Protein AF-A0A132A351-F1 (afdb_monomer)

Solvent-accessible surface area (backbone atoms only — not comparable to full-atom values): 16556 Å² total; per-residue (Å²): 139,76,87,81,73,87,79,85,82,84,48,72,42,47,34,30,79,41,62,58,61,90,80,87,79,79,82,89,87,77,96,71,83,91,83,80,74,90,77,88,78,84,75,92,71,92,76,81,69,79,53,69,70,55,56,50,50,52,52,51,51,52,50,52,50,44,40,52,53,45,51,58,59,42,60,57,50,36,73,80,38,73,85,68,42,72,48,76,82,66,89,72,89,64,84,78,68,68,54,48,52,36,64,86,66,27,24,49,59,78,88,73,81,72,66,64,95,32,95,26,41,40,38,29,35,48,21,56,47,52,24,50,47,4,45,51,23,56,74,64,80,39,73,50,39,82,90,68,42,66,16,41,38,48,42,29,27,58,49,54,87,43,28,27,85,24,62,76,72,40,62,54,45,50,51,33,28,41,79,67,28,35,39,41,23,93,82,35,63,75,73,49,59,62,54,85,56,78,80,91,57,96,62,73,62,53,62,43,84,44,58,21,28,42,70,52,56,43,74,66,53,47,52,43,48,36,68,74,66,51,31,35,31,30,31,39,43,59,39,26,34,64,70,63,65,70,69,62,84,87,70,82,82,84,72,72,81,42,99,50,78,73,43,74,45,35,39,62,53,50,60,54,72,67,133

pLDDT: mean 72.53, std 21.23, range [22.64, 93.5]

Organism: Sarcoptes scabiei (NCBI:txid52283)

Mean predicted aligned error: 12.64 Å

Structure (mmCIF, N/CA/C/O backbone):
data_AF-A0A132A351-F1
#
_entry.id   AF-A0A132A351-F1
#
loop_
_atom_site.group_PDB
_atom_site.id
_atom_site.type_symbol
_atom_site.label_atom_id
_atom_site.label_alt_id
_atom_site.label_comp_id
_atom_site.label_asym_id
_atom_site.label_entity_id
_atom_site.label_seq_id
_atom_site.pdbx_PDB_ins_code
_atom_site.Cartn_x
_atom_site.Cartn_y
_atom_site.Cartn_z
_atom_site.occupancy
_atom_site.B_iso_or_equiv
_atom_site.auth_seq_id
_atom_site.auth_comp_id
_atom_site.auth_asym_id
_atom_site.auth_atom_id
_atom_site.pdbx_PDB_model_num
ATOM 1 N N . MET A 1 1 ? -29.305 -27.961 1.814 1.00 27.77 1 MET A N 1
ATOM 2 C CA . MET A 1 1 ? -28.255 -28.299 0.829 1.00 27.77 1 MET A CA 1
ATOM 3 C C . MET A 1 1 ? -27.972 -27.017 0.061 1.00 27.77 1 MET A C 1
ATOM 5 O O . MET A 1 1 ? -28.910 -26.497 -0.509 1.00 27.77 1 MET A O 1
ATOM 9 N N . GLU A 1 2 ? -26.830 -26.343 0.119 1.00 25.98 2 GLU A N 1
ATOM 10 C CA . GLU A 1 2 ? -25.495 -26.677 0.611 1.00 25.98 2 GLU A CA 1
ATOM 11 C C . GLU A 1 2 ? -24.858 -25.441 1.267 1.00 25.98 2 GLU A C 1
ATOM 13 O O . GLU A 1 2 ? -25.000 -24.310 0.801 1.00 25.98 2 GLU A O 1
ATOM 18 N N . ARG A 1 3 ? -24.125 -25.681 2.359 1.00 26.11 3 ARG A N 1
ATOM 19 C CA . ARG A 1 3 ? -23.172 -24.738 2.949 1.00 26.11 3 ARG A CA 1
ATOM 20 C C . ARG A 1 3 ? -22.109 -24.412 1.897 1.00 26.11 3 ARG A C 1
ATOM 22 O O . ARG A 1 3 ? -21.223 -25.231 1.672 1.00 26.11 3 ARG A O 1
ATOM 29 N N . LYS A 1 4 ? -22.134 -23.215 1.305 1.00 25.62 4 LYS A N 1
ATOM 30 C CA . LYS A 1 4 ? -20.957 -22.692 0.596 1.00 25.62 4 LYS A CA 1
ATOM 31 C C . LYS A 1 4 ? -19.885 -22.365 1.634 1.00 25.62 4 LYS A C 1
ATOM 33 O O . LYS A 1 4 ? -19.916 -21.330 2.294 1.00 25.62 4 LYS A O 1
ATOM 38 N N . GLN A 1 5 ? -18.992 -23.332 1.828 1.00 24.72 5 GLN A N 1
ATOM 39 C CA . GLN A 1 5 ? -17.766 -23.202 2.599 1.00 24.72 5 GLN A CA 1
ATOM 40 C C . GLN A 1 5 ? -16.959 -21.993 2.112 1.00 24.72 5 GLN A C 1
ATOM 42 O O . GLN A 1 5 ? -16.754 -21.780 0.918 1.00 24.72 5 GLN A O 1
ATOM 47 N N . PHE A 1 6 ? -16.506 -21.211 3.088 1.00 32.97 6 PHE A N 1
ATOM 48 C CA . PHE A 1 6 ? -15.569 -20.106 2.965 1.00 32.97 6 PHE A CA 1
ATOM 49 C C . PHE A 1 6 ? -14.239 -20.586 2.360 1.00 32.97 6 PHE A C 1
ATOM 51 O O . PHE A 1 6 ? -13.355 -21.038 3.086 1.00 32.97 6 PHE A O 1
ATOM 58 N N . ASN A 1 7 ? -14.067 -20.440 1.046 1.00 24.91 7 ASN A N 1
ATOM 59 C CA . ASN A 1 7 ? -12.773 -20.628 0.393 1.00 24.91 7 ASN A CA 1
ATOM 60 C C . ASN A 1 7 ? -12.028 -19.294 0.260 1.00 24.91 7 ASN A C 1
ATOM 62 O O . ASN A 1 7 ? -12.208 -18.493 -0.649 1.00 24.91 7 ASN A O 1
ATOM 66 N N . SER A 1 8 ? -11.176 -19.109 1.262 1.00 29.47 8 SER A N 1
ATOM 67 C CA . SER A 1 8 ? -10.122 -18.122 1.471 1.00 29.47 8 SER A CA 1
ATOM 68 C C . SER A 1 8 ? -9.096 -18.047 0.319 1.00 29.47 8 SER A C 1
ATOM 70 O O . SER A 1 8 ? -8.035 -18.671 0.385 1.00 29.47 8 SER A O 1
ATOM 72 N N . LEU A 1 9 ? -9.356 -17.232 -0.707 1.00 26.50 9 LEU A N 1
ATOM 73 C CA . LEU A 1 9 ? -8.379 -16.815 -1.733 1.00 26.50 9 LEU A CA 1
ATOM 74 C C . LEU A 1 9 ? -7.735 -15.478 -1.287 1.00 26.50 9 LEU A C 1
ATOM 76 O O . LEU A 1 9 ? -8.401 -14.458 -1.251 1.00 26.50 9 LEU A O 1
ATOM 80 N N . LEU A 1 10 ? -6.621 -15.494 -0.542 1.00 28.28 10 LEU A N 1
ATOM 81 C CA . LEU A 1 10 ? -5.224 -15.294 -0.994 1.00 28.28 10 LEU A CA 1
ATOM 82 C C . LEU A 1 10 ? -4.854 -13.830 -1.353 1.00 28.28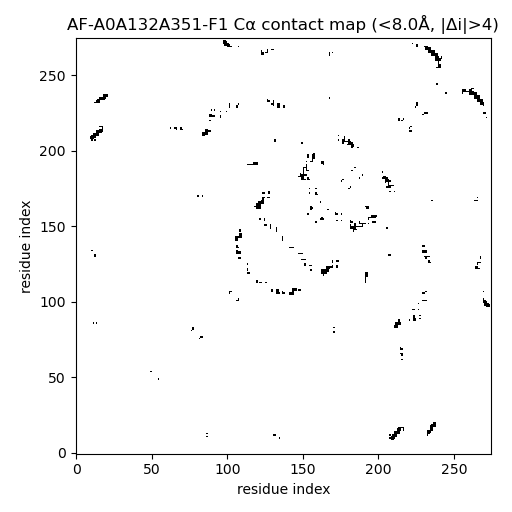 10 LEU A C 1
ATOM 84 O O . LEU A 1 10 ? -4.508 -13.526 -2.485 1.00 28.28 10 LEU A O 1
ATOM 88 N N . TYR A 1 11 ? -4.856 -12.935 -0.356 1.00 33.22 11 TYR A N 1
ATOM 89 C CA . TYR A 1 11 ? -4.343 -11.562 -0.495 1.00 33.22 11 TYR A CA 1
ATOM 9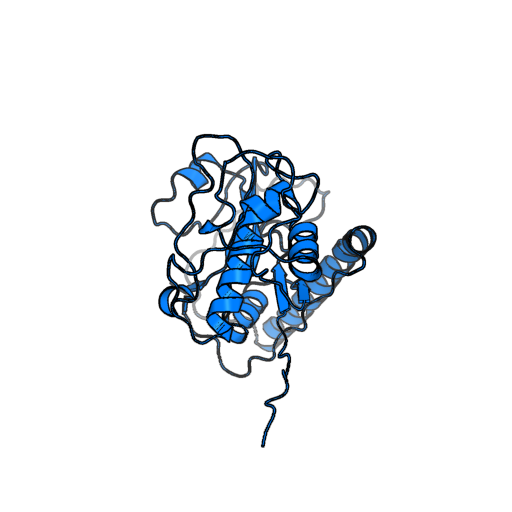0 C C . TYR A 1 11 ? -2.871 -11.501 -0.098 1.00 33.22 11 TYR A C 1
ATOM 92 O O . TYR A 1 11 ? -2.543 -11.743 1.064 1.00 33.22 11 TYR A O 1
ATOM 100 N N . GLN A 1 12 ? -1.995 -11.187 -1.050 1.00 27.53 12 GLN A N 1
ATOM 101 C CA . GLN A 1 12 ? -0.650 -10.687 -0.787 1.00 27.53 12 GLN A CA 1
ATOM 102 C C . GLN A 1 12 ? -0.717 -9.168 -0.910 1.00 27.53 12 GLN A C 1
ATOM 104 O O . GLN A 1 12 ? -0.836 -8.651 -2.013 1.00 27.53 12 GLN A O 1
ATOM 109 N N . LEU A 1 13 ? -0.686 -8.454 0.212 1.00 30.42 13 LEU A N 1
ATOM 110 C CA . LEU A 1 13 ? -0.332 -7.037 0.198 1.00 30.42 13 LEU A CA 1
ATOM 111 C C . LEU A 1 13 ? 1.155 -6.890 -0.050 1.00 30.42 13 LEU A C 1
ATOM 113 O O . LEU A 1 13 ? 1.940 -7.724 0.376 1.00 30.42 13 LEU A O 1
ATOM 117 N N . ILE A 1 14 ? 1.532 -5.851 -0.767 1.00 32.09 14 ILE A N 1
ATOM 118 C CA . ILE A 1 14 ? 2.837 -5.782 -1.390 1.00 32.09 14 ILE A CA 1
ATOM 119 C C . ILE A 1 14 ? 3.530 -4.511 -0.917 1.00 32.09 14 ILE A C 1
ATOM 121 O O . ILE A 1 14 ? 3.151 -3.400 -1.280 1.00 32.09 14 ILE A O 1
ATOM 125 N N . LEU A 1 15 ? 4.545 -4.705 -0.084 1.00 29.75 15 LEU A N 1
ATOM 126 C CA . LEU A 1 15 ? 5.481 -3.690 0.368 1.00 29.75 15 LEU A CA 1
ATOM 127 C C . LEU A 1 15 ? 6.566 -3.509 -0.686 1.00 29.75 15 LEU A C 1
ATOM 129 O O . LEU A 1 15 ? 7.440 -4.366 -0.829 1.00 29.75 15 LEU A O 1
ATOM 133 N N . SER A 1 16 ? 6.601 -2.385 -1.386 1.00 31.47 16 SER A N 1
ATOM 134 C CA . SER A 1 16 ? 7.867 -1.961 -1.977 1.00 31.47 16 SER A CA 1
ATOM 135 C C . SER A 1 16 ? 8.675 -1.262 -0.887 1.00 31.47 16 SER A C 1
ATOM 137 O O . SER A 1 16 ? 8.570 -0.061 -0.669 1.00 31.47 16 SER A O 1
ATOM 139 N N . VAL A 1 17 ? 9.545 -2.026 -0.220 1.00 31.23 17 VAL A N 1
ATOM 140 C CA . VAL A 1 17 ? 10.678 -1.458 0.540 1.00 31.23 17 VAL A CA 1
ATOM 141 C C . VAL A 1 17 ? 11.718 -0.841 -0.420 1.00 31.23 17 VAL A C 1
ATOM 143 O O . VAL A 1 17 ? 12.750 -0.337 0.007 1.00 31.23 17 VAL A O 1
ATOM 146 N N . ALA A 1 18 ? 11.454 -0.802 -1.733 1.00 27.39 18 ALA A N 1
ATOM 147 C CA . ALA A 1 18 ? 12.202 0.055 -2.640 1.00 27.39 18 ALA A CA 1
ATOM 148 C C . ALA A 1 18 ? 11.839 1.514 -2.384 1.00 27.39 18 ALA A C 1
ATOM 150 O O . ALA A 1 18 ? 10.950 2.092 -3.003 1.00 27.39 18 ALA A O 1
ATOM 151 N N . ILE A 1 19 ? 12.605 2.094 -1.471 1.00 26.95 19 ILE A N 1
ATOM 152 C CA . ILE A 1 19 ? 13.385 3.294 -1.735 1.00 26.95 19 ILE A CA 1
ATOM 153 C C . ILE A 1 19 ? 13.486 3.521 -3.259 1.00 26.95 19 ILE A C 1
ATOM 155 O O . ILE A 1 19 ? 14.358 2.965 -3.925 1.00 26.95 19 ILE A O 1
ATOM 159 N N . ILE A 1 20 ? 12.593 4.336 -3.824 1.00 25.75 20 ILE A N 1
ATOM 160 C CA . ILE A 1 20 ? 12.913 5.059 -5.055 1.00 25.75 20 ILE A CA 1
ATOM 161 C C . ILE A 1 20 ? 13.829 6.192 -4.596 1.00 25.75 20 ILE A C 1
ATOM 163 O O . ILE A 1 20 ? 13.404 7.304 -4.313 1.00 25.75 20 ILE A O 1
ATOM 167 N N . THR A 1 21 ? 15.100 5.855 -4.409 1.00 23.47 21 THR A N 1
ATOM 168 C CA . THR A 1 21 ? 16.193 6.799 -4.588 1.00 23.47 21 THR A CA 1
ATOM 169 C C . THR A 1 21 ? 16.893 6.318 -5.833 1.00 23.47 21 THR A C 1
ATOM 171 O O . THR A 1 21 ? 17.524 5.258 -5.836 1.00 23.47 21 THR A O 1
ATOM 174 N N . ARG A 1 22 ? 16.786 7.090 -6.906 1.00 23.78 22 ARG A N 1
ATOM 175 C CA . ARG A 1 22 ? 17.825 7.042 -7.921 1.00 23.78 22 ARG A CA 1
ATOM 176 C C . ARG A 1 22 ? 19.131 7.467 -7.232 1.00 23.78 22 ARG A C 1
ATOM 178 O O . ARG A 1 22 ? 19.129 8.402 -6.431 1.00 23.78 22 ARG A O 1
ATOM 185 N N . GLY A 1 23 ? 20.197 6.708 -7.475 1.00 25.19 23 GLY A N 1
ATOM 186 C CA . GLY A 1 23 ? 21.539 6.963 -6.947 1.00 25.19 23 GLY A CA 1
ATOM 187 C C . GLY A 1 23 ? 22.134 5.785 -6.178 1.00 25.19 23 GLY A C 1
ATOM 188 O O . GLY A 1 23 ? 22.257 5.865 -4.967 1.00 25.19 23 GLY A O 1
ATOM 189 N N . TYR A 1 24 ? 22.487 4.695 -6.871 1.00 23.48 24 TYR A N 1
ATOM 190 C CA . TYR A 1 24 ? 23.519 3.744 -6.415 1.00 23.48 24 TYR A CA 1
ATOM 191 C C . TYR A 1 24 ? 24.208 3.058 -7.618 1.00 23.48 24 TYR A C 1
ATOM 193 O O . TYR A 1 24 ? 24.122 1.844 -7.810 1.00 23.48 24 TYR A O 1
ATOM 201 N N . PHE A 1 25 ? 24.857 3.880 -8.444 1.00 22.70 25 PHE A N 1
ATOM 202 C CA . PHE A 1 25 ? 26.284 3.780 -8.809 1.00 22.70 25 PHE A CA 1
ATOM 203 C C . PHE A 1 25 ? 26.913 5.016 -8.122 1.00 22.70 25 PHE A C 1
ATOM 205 O O . PHE A 1 25 ? 26.232 6.032 -8.062 1.00 22.70 25 PHE A O 1
ATOM 212 N N . SER A 1 26 ? 28.084 5.053 -7.501 1.00 22.64 26 SER A N 1
ATOM 213 C CA . SER A 1 26 ? 29.310 4.262 -7.541 1.00 22.64 26 SER A CA 1
ATOM 214 C C . SER A 1 26 ? 29.975 4.356 -6.153 1.00 22.64 26 SER A C 1
ATOM 216 O O . SER A 1 26 ? 29.554 5.154 -5.321 1.00 22.64 26 SER A O 1
ATOM 218 N N . SER A 1 27 ? 30.960 3.499 -5.912 1.00 24.22 27 SER A N 1
ATOM 219 C CA . SER A 1 27 ? 31.866 3.482 -4.764 1.00 24.22 27 SER A CA 1
ATOM 220 C C . SER A 1 27 ? 32.525 4.832 -4.469 1.00 24.22 27 SER A C 1
ATOM 222 O O . SER A 1 27 ? 32.811 5.590 -5.394 1.00 24.22 27 SER A O 1
ATOM 224 N N . ASP A 1 28 ? 32.810 5.072 -3.190 1.00 26.81 28 ASP A N 1
ATOM 225 C CA . ASP A 1 28 ? 33.798 6.058 -2.754 1.00 26.81 28 ASP A CA 1
ATOM 226 C C . ASP A 1 28 ? 35.205 5.680 -3.268 1.00 26.81 28 ASP A C 1
ATOM 228 O O . ASP A 1 28 ? 35.492 4.498 -3.485 1.00 26.81 28 ASP A O 1
ATOM 232 N N . ASP A 1 29 ? 36.038 6.714 -3.410 1.00 26.95 29 ASP A N 1
ATOM 233 C CA . ASP A 1 29 ? 37.470 6.752 -3.748 1.00 26.95 29 ASP A CA 1
ATOM 234 C C . ASP A 1 29 ? 37.869 6.567 -5.225 1.00 26.95 29 ASP A C 1
ATOM 236 O O . ASP A 1 29 ? 38.257 5.490 -5.663 1.00 26.95 29 ASP A O 1
ATOM 240 N N . GLU A 1 30 ? 37.859 7.674 -5.980 1.00 28.98 30 GLU A N 1
ATOM 241 C CA . GLU A 1 30 ? 39.096 8.272 -6.517 1.00 28.98 30 GLU A CA 1
ATOM 242 C C . GLU A 1 30 ? 38.825 9.698 -7.045 1.00 28.98 30 GLU A C 1
ATOM 244 O O . GLU A 1 30 ? 37.902 9.948 -7.819 1.00 28.98 30 GLU A O 1
ATOM 249 N N . ASN A 1 31 ? 39.633 10.656 -6.588 1.00 35.47 31 ASN A N 1
ATOM 250 C CA . ASN A 1 31 ? 39.661 12.031 -7.081 1.00 35.47 31 ASN A CA 1
ATOM 251 C C . ASN A 1 31 ? 40.032 12.059 -8.571 1.00 35.47 31 ASN A C 1
ATOM 253 O O . ASN A 1 31 ? 41.201 11.873 -8.899 1.00 35.47 31 ASN A O 1
ATOM 257 N N . VAL A 1 32 ? 39.091 12.397 -9.453 1.00 28.36 32 VAL A N 1
ATOM 258 C CA . VAL A 1 32 ? 39.407 12.930 -10.787 1.00 28.36 32 VAL A CA 1
ATOM 259 C C . VAL A 1 32 ? 38.417 14.047 -11.112 1.00 28.36 32 VAL A C 1
ATOM 261 O O . VAL A 1 32 ? 37.207 13.834 -11.162 1.00 28.36 32 VAL A O 1
ATOM 264 N N . SER A 1 33 ? 38.932 15.262 -11.299 1.00 28.45 33 SER A N 1
ATOM 265 C CA . SER A 1 33 ? 38.166 16.417 -11.760 1.00 28.45 33 SER A CA 1
ATOM 266 C C . SER A 1 33 ? 37.679 16.188 -13.191 1.00 28.45 33 SER A C 1
ATOM 268 O O . SER A 1 33 ? 38.477 16.076 -14.118 1.00 28.45 33 SER A O 1
ATOM 270 N N . LEU A 1 34 ? 36.362 16.153 -13.386 1.00 30.19 34 LEU A N 1
ATOM 271 C CA . LEU A 1 34 ? 35.714 16.065 -14.699 1.00 30.19 34 LEU A CA 1
ATOM 272 C C . LEU A 1 34 ? 35.624 17.441 -15.385 1.00 30.19 34 LEU A C 1
ATOM 274 O O . LEU A 1 34 ? 34.550 17.860 -15.807 1.00 30.19 34 LEU A O 1
ATOM 278 N N . SER A 1 35 ? 36.747 18.156 -15.474 1.00 33.53 35 SER A N 1
ATOM 279 C CA . SER A 1 35 ? 36.872 19.384 -16.274 1.00 33.53 35 SER A CA 1
ATOM 280 C C . SER A 1 35 ? 37.671 19.203 -17.569 1.00 33.53 35 SER A C 1
ATOM 282 O O . SER A 1 35 ? 37.736 20.152 -18.335 1.00 33.53 35 SER A O 1
ATOM 284 N N . ASP A 1 36 ? 38.216 18.011 -17.855 1.00 34.56 36 ASP A N 1
ATOM 285 C CA . ASP A 1 36 ? 39.132 17.798 -18.995 1.00 34.56 36 ASP A CA 1
ATOM 286 C C . ASP A 1 36 ? 38.770 16.596 -19.893 1.00 34.56 36 ASP A C 1
ATOM 288 O O . ASP A 1 36 ? 39.641 15.916 -20.433 1.00 34.56 36 ASP A O 1
ATOM 292 N N . LEU A 1 37 ? 37.480 16.313 -20.085 1.00 33.31 37 LEU A N 1
ATOM 293 C CA . LEU A 1 37 ? 37.039 15.425 -21.167 1.00 33.31 37 LEU A CA 1
ATOM 294 C C . LEU A 1 37 ? 36.141 16.200 -22.129 1.00 33.31 37 LEU A C 1
ATOM 296 O O . LEU A 1 37 ? 34.920 16.211 -21.988 1.00 33.31 37 LEU A O 1
ATOM 300 N N . ASP A 1 38 ? 36.779 16.821 -23.121 1.00 34.44 38 ASP A N 1
ATOM 301 C CA . ASP A 1 38 ? 36.145 17.256 -24.363 1.00 34.44 38 ASP A CA 1
ATOM 302 C C . ASP A 1 38 ? 35.530 16.034 -25.058 1.00 34.44 38 ASP A C 1
ATOM 304 O O . ASP A 1 38 ? 36.197 15.293 -25.785 1.00 34.44 38 ASP A O 1
ATOM 308 N N . TRP A 1 39 ? 34.241 15.799 -24.824 1.00 29.62 39 TRP A N 1
ATOM 309 C CA . TRP A 1 39 ? 33.448 14.894 -25.646 1.00 29.62 39 TRP A CA 1
ATOM 310 C C . TRP A 1 39 ? 32.738 15.722 -26.715 1.00 29.62 39 TRP A C 1
ATOM 312 O O . TRP A 1 39 ? 31.633 16.223 -26.520 1.00 29.62 39 TRP A O 1
ATOM 322 N N . ILE A 1 40 ? 33.409 15.893 -27.853 1.00 38.62 40 ILE A N 1
ATOM 323 C CA . ILE A 1 40 ? 32.787 16.401 -29.075 1.00 38.62 40 ILE A CA 1
ATOM 324 C C . ILE A 1 40 ? 32.049 15.221 -29.708 1.00 38.62 40 ILE A C 1
ATOM 326 O O . ILE A 1 40 ? 32.667 14.346 -30.312 1.00 38.62 40 ILE A O 1
ATOM 330 N N . GLY A 1 41 ? 30.730 15.186 -29.558 1.00 29.58 41 GLY A N 1
ATOM 331 C CA . GLY A 1 41 ? 29.898 14.215 -30.254 1.00 29.58 41 GLY A CA 1
ATOM 332 C C . GLY A 1 41 ? 28.438 14.642 -30.302 1.00 29.58 41 GLY A C 1
ATOM 333 O O . GLY A 1 41 ? 27.675 14.370 -29.384 1.00 29.58 41 GLY A O 1
ATOM 334 N N . GLU A 1 42 ? 28.067 15.271 -31.410 1.00 40.00 42 GLU A N 1
ATOM 335 C CA . GLU A 1 42 ? 26.716 15.257 -31.988 1.00 40.00 42 GLU A CA 1
ATOM 336 C C . GLU A 1 42 ? 26.819 14.578 -33.375 1.00 40.00 42 GLU A C 1
ATOM 338 O O . GLU A 1 42 ? 27.939 14.534 -33.902 1.00 40.00 42 GLU A O 1
ATOM 343 N N . PRO A 1 43 ? 25.736 14.120 -34.048 1.00 49.38 43 PRO A N 1
ATOM 344 C CA . PRO A 1 43 ? 24.308 14.057 -33.682 1.00 49.38 43 PRO A CA 1
ATOM 345 C C . PRO A 1 43 ? 23.676 12.645 -33.877 1.00 49.38 43 PRO A C 1
ATOM 347 O O . PRO A 1 43 ? 24.286 11.763 -34.467 1.00 49.38 43 PRO A O 1
ATOM 350 N N . ASP A 1 44 ? 22.444 12.441 -33.387 1.00 50.06 44 ASP A N 1
ATOM 351 C CA . ASP A 1 44 ? 21.459 11.393 -33.761 1.00 50.06 44 ASP A CA 1
ATOM 352 C C . ASP A 1 44 ? 21.955 10.172 -34.584 1.00 50.06 44 ASP A C 1
ATOM 354 O O . ASP A 1 44 ? 21.754 10.087 -35.798 1.00 50.06 44 ASP A O 1
ATOM 358 N N . ASP A 1 45 ? 22.511 9.156 -33.913 1.00 44.66 45 ASP A N 1
ATOM 359 C CA . ASP A 1 45 ? 22.693 7.821 -34.500 1.00 44.66 45 ASP A CA 1
ATOM 360 C C . ASP A 1 45 ? 21.506 6.922 -34.116 1.00 44.66 45 ASP A C 1
ATOM 362 O O . ASP A 1 45 ? 21.471 6.271 -33.068 1.00 44.66 45 ASP A O 1
ATOM 366 N N . THR A 1 46 ? 20.482 6.922 -34.970 1.00 52.12 46 THR A N 1
ATOM 367 C CA . THR A 1 46 ? 19.288 6.071 -34.828 1.00 52.12 46 THR A CA 1
ATOM 368 C C . THR A 1 46 ? 19.554 4.590 -35.143 1.00 52.12 46 THR A C 1
ATOM 370 O O . THR A 1 46 ? 18.659 3.760 -34.947 1.00 52.12 46 THR A O 1
ATOM 373 N N . ASP A 1 47 ? 20.781 4.230 -35.546 1.00 55.47 47 ASP A N 1
ATOM 374 C CA . ASP A 1 47 ? 21.171 2.875 -35.952 1.00 55.47 47 ASP A CA 1
ATOM 375 C C . ASP A 1 47 ? 22.056 2.132 -34.935 1.00 55.47 47 ASP A C 1
ATOM 377 O O . ASP A 1 47 ? 22.253 0.916 -35.056 1.00 55.47 47 ASP A O 1
ATOM 381 N N . PHE A 1 48 ? 22.511 2.783 -33.858 1.00 56.12 48 PHE A N 1
ATOM 382 C CA . PHE A 1 48 ? 23.247 2.088 -32.800 1.00 56.12 48 PHE A CA 1
ATOM 383 C C . PHE A 1 48 ? 22.310 1.297 -31.869 1.00 56.12 48 PHE A C 1
ATOM 385 O O . PHE A 1 48 ? 21.923 1.729 -30.780 1.00 56.12 48 PHE A O 1
ATOM 392 N N . LYS A 1 49 ? 21.952 0.075 -32.279 1.00 64.12 49 LYS A N 1
ATOM 393 C CA . LYS A 1 49 ? 21.279 -0.906 -31.413 1.00 64.12 49 LYS A CA 1
ATOM 394 C C . LYS A 1 49 ? 22.290 -1.872 -30.806 1.00 64.12 49 LYS A C 1
ATOM 396 O O . LYS A 1 49 ? 22.919 -2.664 -31.505 1.00 64.12 49 LYS A O 1
ATOM 401 N N . LEU A 1 50 ? 22.396 -1.858 -29.475 1.00 73.94 50 LEU A N 1
ATOM 402 C CA . LEU A 1 50 ? 23.145 -2.875 -28.734 1.00 73.94 50 LEU A CA 1
ATOM 403 C C . LEU A 1 50 ? 22.635 -4.286 -29.096 1.00 73.94 50 LEU A C 1
ATOM 405 O O . LEU A 1 50 ? 21.421 -4.484 -29.177 1.00 73.94 50 LEU A O 1
ATOM 409 N N . PRO A 1 51 ? 23.518 -5.292 -29.242 1.00 84.38 51 PRO A N 1
ATOM 410 C CA . PRO A 1 51 ? 23.094 -6.653 -29.548 1.00 84.38 51 PRO A CA 1
ATOM 411 C C . PRO A 1 51 ? 22.107 -7.200 -28.509 1.00 84.38 51 PRO A C 1
ATOM 413 O O . PRO A 1 51 ? 22.347 -7.110 -27.302 1.00 84.38 51 PRO A O 1
ATOM 416 N N . ASP A 1 52 ? 21.043 -7.874 -28.952 1.00 80.56 52 ASP A N 1
ATOM 417 C CA . ASP A 1 52 ? 20.045 -8.474 -28.051 1.00 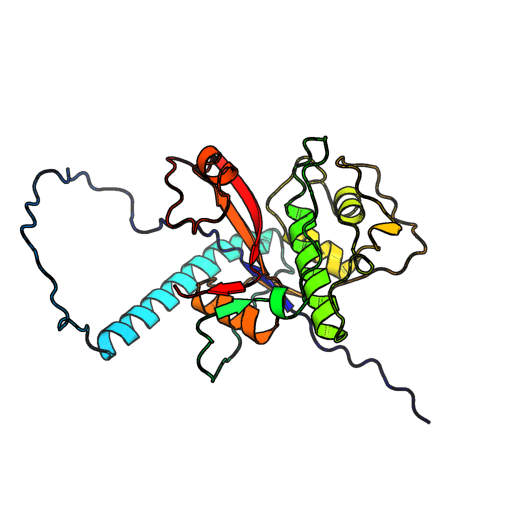80.56 52 ASP A CA 1
ATOM 418 C C . ASP A 1 52 ? 20.664 -9.446 -27.035 1.00 80.56 52 ASP A C 1
ATOM 420 O O . ASP A 1 52 ? 20.200 -9.575 -25.901 1.00 80.56 52 ASP A O 1
ATOM 424 N N . SER A 1 53 ? 21.725 -10.161 -27.420 1.00 80.44 53 SER A N 1
ATOM 425 C CA . SER A 1 53 ? 22.495 -11.025 -26.517 1.00 80.44 53 SER A CA 1
ATOM 426 C C . SER A 1 53 ? 23.148 -10.233 -25.381 1.00 80.44 53 SER A C 1
ATOM 428 O O . SER A 1 53 ? 23.078 -10.665 -24.228 1.00 80.44 53 SER A O 1
ATOM 430 N N . PHE A 1 54 ? 23.709 -9.062 -25.685 1.00 83.31 54 PHE A N 1
ATOM 431 C CA . PHE A 1 54 ? 24.308 -8.160 -24.710 1.00 83.31 54 PHE A CA 1
ATOM 432 C C . PHE A 1 54 ? 23.246 -7.572 -23.781 1.00 83.31 54 PHE A C 1
ATOM 434 O O . PHE A 1 54 ? 23.370 -7.701 -22.565 1.00 83.31 54 PHE A O 1
ATOM 441 N N . ILE A 1 55 ? 22.152 -7.030 -24.331 1.00 74.62 55 ILE A N 1
ATOM 442 C CA . ILE A 1 55 ? 21.040 -6.478 -23.540 1.00 74.62 55 ILE A CA 1
ATOM 443 C C . ILE A 1 55 ? 20.466 -7.544 -22.597 1.00 74.62 55 ILE A C 1
ATOM 445 O O . ILE A 1 55 ? 20.220 -7.270 -21.420 1.00 74.62 55 ILE A O 1
ATOM 449 N N . ARG A 1 56 ? 20.269 -8.779 -23.080 1.00 77.94 56 ARG A N 1
ATOM 450 C CA . ARG A 1 56 ? 19.776 -9.894 -22.253 1.00 77.94 56 ARG A CA 1
ATOM 451 C C . ARG A 1 56 ? 20.735 -10.232 -21.118 1.00 77.94 56 ARG A C 1
ATOM 453 O O . ARG A 1 56 ? 20.280 -10.359 -19.983 1.00 77.94 56 ARG A O 1
ATOM 460 N N . LYS A 1 57 ? 22.032 -10.366 -21.406 1.00 81.75 57 LYS A N 1
ATOM 461 C CA . LYS A 1 57 ? 23.051 -10.668 -20.392 1.00 81.75 57 LYS A CA 1
ATOM 462 C C . LYS A 1 57 ? 23.146 -9.549 -19.354 1.00 81.75 57 LYS A C 1
ATOM 464 O O . LYS A 1 57 ? 23.045 -9.823 -18.164 1.00 81.75 57 LYS A O 1
ATOM 469 N N . PHE A 1 58 ? 23.211 -8.296 -19.801 1.00 76.81 58 PHE A N 1
ATOM 470 C CA . PHE A 1 58 ? 23.229 -7.125 -18.927 1.00 76.81 58 PHE A CA 1
ATOM 471 C C . PHE A 1 58 ? 22.007 -7.084 -18.001 1.00 76.81 58 PHE A C 1
ATOM 473 O O . PHE A 1 58 ? 22.154 -6.947 -16.789 1.00 76.81 58 PHE A O 1
ATOM 480 N N . LYS A 1 59 ? 20.794 -7.287 -18.536 1.00 74.06 59 LYS A N 1
ATOM 481 C CA . LYS A 1 59 ? 19.570 -7.363 -17.720 1.00 74.06 59 LYS A CA 1
ATOM 482 C C . LYS A 1 59 ? 19.623 -8.505 -16.703 1.00 74.06 59 LYS A C 1
ATOM 484 O O . LYS A 1 59 ? 19.175 -8.325 -15.573 1.00 74.06 59 LYS A O 1
ATOM 489 N N . GLN A 1 60 ? 20.152 -9.671 -17.076 1.00 78.88 60 GLN A N 1
ATOM 490 C CA . GLN A 1 60 ? 20.294 -10.807 -16.159 1.00 78.88 60 GLN A CA 1
ATOM 491 C C . GLN A 1 60 ? 21.271 -10.510 -15.018 1.00 78.88 60 GLN A C 1
ATOM 493 O O . GLN A 1 60 ? 20.942 -10.778 -13.861 1.00 78.88 60 GLN A O 1
ATOM 498 N N . ASP A 1 61 ? 22.434 -9.942 -15.329 1.00 79.50 61 ASP A N 1
ATOM 499 C CA . ASP A 1 61 ? 23.456 -9.608 -14.338 1.00 79.50 61 ASP A CA 1
ATOM 500 C C . ASP A 1 61 ? 22.973 -8.480 -13.411 1.00 79.50 61 ASP A C 1
ATOM 502 O O . ASP A 1 61 ? 23.002 -8.639 -12.190 1.00 79.50 61 ASP A O 1
ATOM 506 N N . LEU A 1 62 ? 22.366 -7.422 -13.966 1.00 74.94 62 LEU A N 1
ATOM 507 C CA . LEU A 1 62 ? 21.724 -6.355 -13.191 1.00 74.94 62 LEU A CA 1
ATOM 508 C C . LEU A 1 62 ? 20.671 -6.916 -12.227 1.00 74.94 62 LEU A C 1
ATOM 510 O O . LEU A 1 62 ? 20.646 -6.576 -11.044 1.00 74.94 62 LEU A O 1
ATOM 514 N N . MET A 1 63 ? 19.801 -7.809 -12.703 1.00 73.00 63 MET A N 1
ATOM 515 C CA . MET A 1 63 ? 18.788 -8.432 -11.852 1.00 73.00 63 MET A CA 1
ATOM 516 C C . MET A 1 63 ? 19.404 -9.337 -10.784 1.00 73.00 63 MET A C 1
ATOM 518 O O . MET A 1 63 ? 18.873 -9.403 -9.673 1.00 73.00 63 MET A O 1
ATOM 522 N N . ARG A 1 64 ? 20.510 -10.031 -11.074 1.00 79.50 64 ARG A N 1
ATOM 523 C CA . ARG A 1 64 ? 21.240 -10.834 -10.083 1.00 79.50 64 ARG A CA 1
ATOM 524 C C . ARG A 1 64 ? 21.780 -9.945 -8.961 1.00 79.50 64 ARG A C 1
ATOM 526 O O . ARG A 1 64 ? 21.582 -10.267 -7.787 1.00 79.50 64 ARG A O 1
ATOM 533 N N . ASP A 1 65 ? 22.366 -8.806 -9.308 1.00 76.88 65 ASP A N 1
ATOM 534 C CA . ASP A 1 65 ? 22.930 -7.866 -8.341 1.00 76.88 65 ASP A CA 1
ATOM 535 C C . ASP A 1 65 ? 21.858 -7.163 -7.510 1.00 76.88 65 ASP A C 1
ATOM 537 O O . ASP A 1 65 ? 21.973 -7.096 -6.283 1.00 76.88 65 ASP A O 1
ATOM 541 N N . LEU A 1 66 ? 20.767 -6.714 -8.137 1.00 74.31 66 LEU A N 1
ATOM 542 C CA . LEU A 1 66 ? 19.623 -6.135 -7.427 1.00 74.31 66 LEU A CA 1
ATOM 543 C C . LEU A 1 66 ? 19.004 -7.138 -6.447 1.00 74.31 66 LEU A C 1
ATOM 545 O O . LEU A 1 66 ? 18.691 -6.781 -5.311 1.00 74.31 66 LEU A O 1
ATOM 549 N N . ASN A 1 67 ? 18.879 -8.406 -6.849 1.00 76.25 67 ASN A N 1
ATOM 550 C CA . ASN A 1 67 ? 18.432 -9.478 -5.962 1.00 76.25 67 ASN A CA 1
ATOM 551 C C . ASN A 1 67 ? 19.371 -9.662 -4.766 1.00 76.25 67 ASN A C 1
ATOM 553 O O . ASN A 1 67 ? 18.903 -9.778 -3.633 1.00 76.25 67 ASN A O 1
ATOM 557 N N . LYS A 1 68 ? 20.688 -9.683 -4.998 1.00 80.19 68 LYS A N 1
ATOM 558 C CA . LYS A 1 68 ? 21.694 -9.835 -3.939 1.00 80.19 68 LYS A CA 1
ATOM 559 C C . LYS A 1 68 ? 21.639 -8.668 -2.951 1.00 80.19 68 LYS A C 1
ATOM 561 O O . LYS A 1 68 ? 21.524 -8.898 -1.749 1.00 80.19 68 LYS A O 1
ATOM 566 N N . LYS A 1 69 ? 21.647 -7.426 -3.451 1.00 76.25 69 LYS A N 1
ATOM 567 C CA . LYS A 1 69 ? 21.546 -6.206 -2.630 1.00 76.25 69 LYS A CA 1
ATOM 568 C C . LYS A 1 69 ? 20.265 -6.202 -1.799 1.00 76.25 69 LYS A C 1
ATOM 570 O O . LYS A 1 69 ? 20.316 -6.001 -0.588 1.00 76.25 69 LYS A O 1
ATOM 575 N N . CYS A 1 70 ? 19.132 -6.491 -2.435 1.00 76.75 70 CYS A N 1
ATOM 576 C CA . CYS A 1 70 ? 17.841 -6.511 -1.763 1.00 76.75 70 CYS A CA 1
ATOM 577 C C . CYS A 1 70 ? 17.773 -7.594 -0.672 1.00 76.75 70 CYS A C 1
ATOM 579 O O . CYS A 1 70 ? 17.352 -7.304 0.447 1.00 76.75 70 CYS A O 1
ATOM 581 N N . ARG A 1 71 ? 18.263 -8.815 -0.938 1.00 77.75 71 ARG A N 1
ATOM 582 C CA . ARG A 1 71 ? 18.337 -9.878 0.079 1.00 77.75 71 ARG A CA 1
ATOM 583 C C . ARG A 1 71 ? 19.222 -9.490 1.263 1.00 77.75 71 ARG A C 1
ATOM 585 O O . ARG A 1 71 ? 18.810 -9.707 2.394 1.00 77.75 71 ARG A O 1
ATOM 592 N N . ASN A 1 72 ? 20.386 -8.886 1.020 1.00 74.44 72 ASN A N 1
ATOM 593 C CA . ASN A 1 72 ? 21.299 -8.466 2.087 1.00 74.44 72 ASN A CA 1
ATOM 594 C C . ASN A 1 72 ? 20.685 -7.390 2.988 1.00 74.44 72 ASN A C 1
ATOM 596 O O . ASN A 1 72 ? 20.704 -7.531 4.208 1.00 74.44 72 ASN A O 1
ATOM 600 N N . HIS A 1 73 ? 20.097 -6.347 2.393 1.00 72.12 73 HIS A N 1
ATOM 601 C CA . HIS A 1 73 ? 19.396 -5.304 3.146 1.00 72.12 73 HIS A CA 1
ATOM 602 C C . HIS A 1 73 ? 18.253 -5.896 3.983 1.00 72.12 73 HIS A C 1
ATOM 604 O O . HIS A 1 73 ? 18.052 -5.553 5.146 1.00 72.12 73 HIS A O 1
ATOM 610 N N . PHE A 1 74 ? 17.532 -6.853 3.407 1.00 70.75 74 PHE A N 1
ATOM 611 C CA . PHE A 1 74 ? 16.394 -7.475 4.058 1.00 70.75 74 PHE A CA 1
ATOM 612 C C . PHE A 1 74 ? 16.766 -8.459 5.168 1.00 70.75 74 PHE A C 1
ATOM 614 O O . PHE A 1 74 ? 15.983 -8.626 6.098 1.00 70.75 74 PHE A O 1
ATOM 621 N N . SER A 1 75 ? 17.944 -9.087 5.123 1.00 71.88 75 SER A N 1
ATOM 622 C CA . SER A 1 75 ? 18.433 -9.920 6.230 1.00 71.88 75 SER A CA 1
ATOM 623 C C . SER A 1 75 ? 18.426 -9.154 7.555 1.00 71.88 75 SER A C 1
ATOM 625 O O . SER A 1 75 ? 18.098 -9.735 8.582 1.00 71.88 75 SER A O 1
ATOM 627 N N . ILE A 1 76 ? 18.699 -7.844 7.518 1.00 74.12 76 ILE A N 1
ATOM 628 C CA . ILE A 1 76 ? 18.634 -6.956 8.685 1.00 74.12 76 ILE A CA 1
ATOM 629 C C . ILE A 1 76 ? 17.176 -6.676 9.074 1.00 74.12 76 ILE A C 1
ATOM 631 O O . ILE A 1 76 ? 16.812 -6.812 10.238 1.00 74.12 76 ILE A O 1
ATOM 635 N N . ILE A 1 77 ? 16.311 -6.348 8.106 1.00 72.06 77 ILE A N 1
ATOM 636 C CA . ILE A 1 77 ? 14.880 -6.086 8.358 1.00 72.06 77 ILE A CA 1
ATOM 637 C C . ILE A 1 77 ? 14.192 -7.307 8.974 1.00 72.06 77 ILE A C 1
ATOM 639 O O . ILE A 1 77 ? 13.373 -7.161 9.877 1.00 72.06 77 ILE A O 1
ATOM 643 N N . LYS A 1 78 ? 14.549 -8.517 8.538 1.00 73.06 78 LYS A N 1
ATOM 644 C CA . LYS A 1 78 ? 13.988 -9.769 9.051 1.00 73.06 78 LYS A CA 1
ATOM 645 C C . LYS A 1 78 ? 14.320 -10.017 10.528 1.00 73.06 78 LYS A C 1
ATOM 647 O O . LYS A 1 78 ? 13.566 -10.721 11.190 1.00 73.06 78 LYS A O 1
ATOM 652 N N . LEU A 1 79 ? 15.401 -9.435 11.056 1.00 77.88 79 LEU A N 1
ATOM 653 C CA . LEU A 1 79 ? 15.699 -9.488 12.494 1.00 77.88 79 LEU A CA 1
ATOM 654 C C . LEU A 1 79 ? 14.666 -8.704 13.310 1.00 77.88 79 LEU A C 1
ATOM 656 O O . LEU A 1 79 ? 14.315 -9.113 14.411 1.00 77.88 79 LEU A O 1
ATOM 660 N N . ILE A 1 80 ? 14.169 -7.597 12.755 1.00 74.00 80 ILE A N 1
ATOM 661 C CA . ILE A 1 80 ? 13.173 -6.727 13.391 1.00 74.00 80 ILE A CA 1
ATOM 662 C C . ILE A 1 80 ? 11.758 -7.262 13.126 1.00 74.00 80 ILE A C 1
ATOM 664 O O . ILE A 1 80 ? 10.900 -7.237 14.004 1.00 74.00 80 ILE A O 1
ATOM 668 N N . HIS A 1 81 ? 11.531 -7.801 11.926 1.00 76.00 81 HIS A N 1
ATOM 669 C CA . HIS A 1 81 ? 10.234 -8.264 11.438 1.00 76.00 81 HIS A CA 1
ATOM 670 C C . HIS A 1 81 ? 10.319 -9.708 10.915 1.00 76.00 81 HIS A C 1
ATOM 672 O O . HIS A 1 81 ? 10.313 -9.934 9.701 1.00 76.00 81 HIS A O 1
ATOM 678 N N . PRO A 1 82 ? 10.380 -10.718 11.802 1.00 73.62 82 PRO A N 1
ATOM 679 C CA . PRO A 1 82 ? 10.630 -12.111 11.414 1.00 73.62 82 PRO A CA 1
ATOM 680 C C . PRO A 1 82 ? 9.517 -12.726 10.554 1.00 73.62 82 PRO A C 1
ATOM 682 O O . PRO A 1 82 ? 9.772 -13.660 9.792 1.00 73.62 82 PRO A O 1
ATOM 685 N N 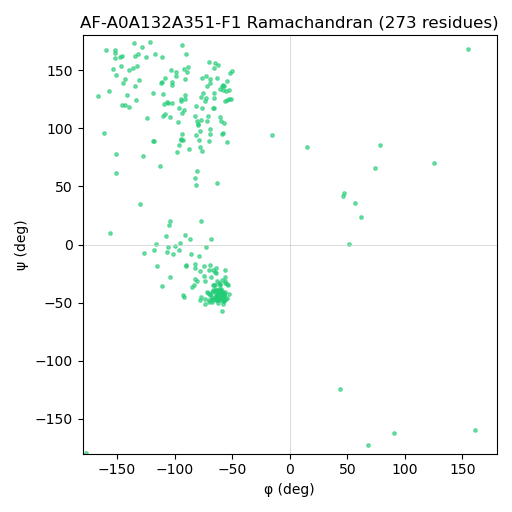. GLY A 1 83 ? 8.295 -12.189 10.647 1.00 71.69 83 GLY A N 1
ATOM 686 C CA . GLY A 1 83 ? 7.139 -12.613 9.853 1.00 71.69 83 GLY A CA 1
ATOM 687 C C . GLY A 1 83 ? 7.111 -12.076 8.418 1.00 71.69 83 GLY A C 1
ATOM 688 O O . GLY A 1 83 ? 6.289 -12.533 7.623 1.00 71.69 83 GLY A O 1
ATOM 689 N N . LEU A 1 84 ? 7.992 -11.136 8.057 1.00 78.62 84 LEU A N 1
ATOM 690 C CA . LEU A 1 84 ? 7.985 -10.518 6.734 1.00 78.62 84 LEU A CA 1
ATOM 691 C C . LEU A 1 84 ? 8.512 -11.488 5.665 1.00 78.62 84 LEU A C 1
ATOM 693 O O . LEU A 1 84 ? 9.640 -11.982 5.738 1.00 78.62 84 LEU A O 1
ATOM 697 N N . GLN A 1 85 ? 7.699 -11.737 4.638 1.00 82.94 85 GLN A N 1
ATOM 698 C CA . GLN A 1 85 ? 8.037 -12.616 3.514 1.00 82.94 85 GLN A CA 1
ATOM 699 C C . GLN A 1 85 ? 8.230 -11.829 2.217 1.00 82.94 85 GLN A C 1
ATOM 701 O O . GLN A 1 85 ? 7.745 -10.710 2.082 1.00 82.94 85 GLN A O 1
ATOM 706 N N . PHE A 1 86 ? 8.899 -12.428 1.231 1.00 83.12 86 PHE A N 1
ATOM 707 C CA . PHE A 1 86 ? 9.007 -11.853 -0.108 1.00 83.12 86 PHE A CA 1
ATOM 708 C C . PHE A 1 86 ? 7.885 -12.318 -1.022 1.00 83.12 86 PHE A C 1
ATOM 710 O O . PHE A 1 86 ? 7.488 -13.485 -1.011 1.00 83.12 86 PHE A O 1
ATOM 717 N N . CYS A 1 87 ? 7.414 -11.403 -1.860 1.00 83.94 87 CYS A N 1
ATOM 718 C CA . CYS A 1 87 ? 6.426 -11.720 -2.868 1.00 83.94 87 CYS A CA 1
ATOM 719 C C . CYS A 1 87 ? 7.064 -12.560 -3.974 1.00 83.94 87 CYS A C 1
ATOM 721 O O . CYS A 1 87 ? 8.147 -12.253 -4.479 1.00 83.94 87 CYS A O 1
ATOM 723 N N . LYS A 1 88 ? 6.360 -13.606 -4.404 1.00 86.56 88 LYS A N 1
ATOM 724 C CA . LYS A 1 88 ? 6.742 -14.345 -5.604 1.00 86.56 88 LYS A CA 1
ATOM 725 C C . LYS A 1 88 ? 6.336 -13.510 -6.812 1.00 86.56 88 LYS A C 1
ATOM 727 O O . LYS A 1 88 ? 5.149 -13.267 -7.003 1.00 86.56 88 LYS A O 1
ATOM 732 N N . VAL A 1 89 ? 7.311 -13.087 -7.618 1.00 84.94 89 VAL A N 1
ATOM 733 C CA . VAL A 1 89 ? 7.042 -12.281 -8.819 1.00 84.94 89 VAL A CA 1
ATOM 734 C C . VAL A 1 89 ? 6.029 -13.013 -9.709 1.00 84.94 89 VAL A C 1
ATOM 736 O O . VAL A 1 89 ? 6.263 -14.177 -10.063 1.00 84.94 89 VAL A O 1
ATOM 739 N N . PRO A 1 90 ? 4.899 -12.376 -10.063 1.00 82.81 90 PRO A N 1
ATOM 740 C CA . PRO A 1 90 ? 3.874 -13.021 -10.854 1.00 82.81 90 PRO A CA 1
ATOM 741 C C . PRO A 1 90 ? 4.383 -13.237 -12.274 1.00 82.81 90 PRO A C 1
ATOM 743 O O . PRO A 1 90 ? 5.040 -12.381 -12.873 1.00 82.81 90 PRO A O 1
ATOM 746 N N . LYS A 1 91 ? 4.060 -14.407 -12.827 1.00 84.31 91 LYS A N 1
ATOM 747 C CA . LYS A 1 91 ? 4.310 -14.693 -14.236 1.00 84.31 91 LYS A CA 1
ATOM 748 C C . LYS A 1 91 ? 3.239 -13.979 -15.055 1.00 84.31 91 LYS A C 1
ATOM 750 O O . LYS A 1 91 ? 2.076 -14.377 -15.033 1.00 84.31 91 LYS A O 1
ATOM 755 N N . VAL A 1 92 ? 3.637 -12.910 -15.732 1.00 79.94 92 VAL A N 1
ATOM 756 C CA . VAL A 1 92 ? 2.801 -12.195 -16.698 1.00 79.94 92 VAL A CA 1
ATOM 757 C C . VAL A 1 92 ? 3.310 -12.586 -18.080 1.00 79.94 92 VAL A C 1
ATOM 759 O O . VAL A 1 92 ? 4.441 -12.263 -18.429 1.00 79.94 92 VAL A O 1
ATOM 762 N N . TYR A 1 93 ? 2.507 -13.367 -18.802 1.00 77.12 93 TYR A N 1
ATOM 763 C CA . TYR A 1 93 ? 2.862 -13.910 -20.120 1.00 77.12 93 TYR A CA 1
ATOM 764 C C . TYR A 1 93 ? 2.441 -12.996 -21.274 1.00 77.12 93 TYR A C 1
ATOM 766 O O . TYR A 1 93 ? 2.951 -13.126 -22.380 1.00 77.12 93 TYR A O 1
ATOM 774 N N . GLN A 1 94 ? 1.527 -12.067 -21.003 1.00 82.38 94 GLN A N 1
ATOM 775 C CA . GLN A 1 94 ? 1.136 -11.014 -21.929 1.00 82.38 94 GLN A CA 1
ATOM 776 C C . GLN A 1 94 ? 2.028 -9.784 -21.762 1.00 82.38 94 GLN A C 1
ATOM 778 O O . GLN A 1 94 ? 2.543 -9.522 -20.670 1.00 82.38 94 GLN A O 1
ATOM 783 N N . ALA A 1 95 ? 2.175 -9.006 -22.832 1.00 86.06 95 ALA A N 1
ATOM 784 C CA . ALA A 1 95 ? 2.758 -7.679 -22.721 1.00 86.06 95 ALA A CA 1
ATOM 785 C C . ALA A 1 95 ? 1.915 -6.828 -21.755 1.00 86.06 95 ALA A C 1
ATOM 787 O O . ALA A 1 95 ? 0.682 -6.877 -21.773 1.00 86.06 95 ALA A O 1
ATOM 788 N N . LEU A 1 96 ? 2.588 -6.084 -20.876 1.00 89.00 96 LEU A N 1
ATOM 789 C CA . LEU A 1 96 ? 1.920 -5.111 -20.018 1.00 89.00 96 LEU A CA 1
ATOM 790 C C . LEU A 1 96 ? 1.416 -3.946 -20.883 1.00 89.00 96 LEU A C 1
ATOM 792 O O . LEU A 1 96 ? 2.122 -3.551 -21.814 1.00 89.00 96 LEU A O 1
ATOM 796 N N . PRO A 1 97 ? 0.232 -3.384 -20.589 1.00 91.50 97 PRO A N 1
ATOM 797 C CA . PRO A 1 97 ? -0.275 -2.248 -21.345 1.00 91.50 97 PRO A CA 1
ATOM 798 C C . PRO A 1 97 ? 0.623 -1.016 -21.151 1.00 91.50 97 PRO A C 1
ATOM 800 O O . PRO A 1 97 ? 1.330 -0.881 -20.144 1.00 91.50 97 PRO A O 1
ATOM 803 N N . THR A 1 98 ? 0.580 -0.098 -22.118 1.00 91.00 98 THR A N 1
ATOM 804 C CA . THR A 1 98 ? 1.316 1.177 -22.057 1.00 91.00 98 THR A CA 1
ATOM 805 C C . THR A 1 98 ? 0.882 2.018 -20.860 1.00 91.00 98 THR A C 1
ATOM 807 O O . THR A 1 98 ? 1.720 2.638 -20.209 1.00 91.00 98 THR A O 1
ATOM 810 N N . TRP A 1 99 ? -0.396 1.948 -20.492 1.00 92.12 99 TRP A N 1
ATOM 811 C CA . TRP A 1 99 ? -0.952 2.583 -19.306 1.00 92.12 99 TRP A CA 1
ATOM 812 C C . TRP A 1 99 ? -1.830 1.609 -18.520 1.00 92.12 99 TRP A C 1
ATOM 814 O O . TRP A 1 99 ? -2.388 0.657 -19.068 1.00 92.12 99 TRP A O 1
ATOM 824 N N . PHE A 1 100 ? -1.948 1.840 -17.221 1.00 91.69 100 PHE A N 1
ATOM 825 C CA . PHE A 1 100 ? -2.840 1.099 -16.341 1.00 91.69 100 PHE A CA 1
ATOM 826 C C . PHE A 1 100 ? -3.145 1.955 -15.122 1.00 91.69 100 PHE A C 1
ATOM 828 O O . PHE A 1 100 ? -2.221 2.492 -14.517 1.00 91.69 100 PHE A O 1
ATOM 835 N N . ASP A 1 101 ? -4.415 2.070 -14.749 1.00 92.88 101 ASP A N 1
ATOM 836 C CA . ASP A 1 101 ? -4.834 2.939 -13.654 1.00 92.88 101 ASP A CA 1
ATOM 837 C C . ASP A 1 101 ? -5.975 2.303 -12.859 1.00 92.88 101 ASP A C 1
ATOM 839 O O . ASP A 1 101 ? -7.047 2.029 -13.399 1.00 92.88 101 ASP A O 1
ATOM 843 N N . LEU A 1 102 ? -5.746 2.072 -11.565 1.00 91.06 102 LEU A N 1
ATOM 844 C CA . LEU A 1 102 ? -6.751 1.524 -10.655 1.00 91.06 102 LEU A CA 1
ATOM 845 C C . LEU A 1 102 ? -7.924 2.481 -10.421 1.00 91.06 102 LEU A C 1
ATOM 847 O O . LEU A 1 102 ? -9.004 2.024 -10.051 1.00 91.06 102 LEU A O 1
ATOM 851 N N . ARG A 1 103 ? -7.738 3.788 -10.644 1.00 90.25 103 ARG A N 1
ATOM 852 C CA . ARG A 1 103 ? -8.805 4.792 -10.530 1.00 90.25 103 ARG A CA 1
ATOM 853 C C . ARG A 1 103 ? -9.871 4.577 -11.601 1.00 90.25 103 ARG A C 1
ATOM 855 O O . ARG A 1 103 ? -11.052 4.607 -11.286 1.00 90.25 103 ARG A O 1
ATOM 862 N N . ASN A 1 104 ? -9.456 4.241 -12.825 1.00 90.62 104 ASN A N 1
ATOM 863 C CA . ASN A 1 104 ? -10.365 3.930 -13.938 1.00 90.62 104 ASN A CA 1
ATOM 864 C C . ASN A 1 104 ? -11.126 2.613 -13.733 1.00 90.62 104 ASN A C 1
ATOM 866 O O . ASN A 1 104 ? -12.117 2.361 -14.407 1.00 90.62 104 ASN A O 1
ATOM 870 N N . LEU A 1 105 ? -10.641 1.764 -12.825 1.00 88.69 105 LEU A N 1
ATOM 871 C CA . LEU A 1 105 ? -11.308 0.533 -12.406 1.00 88.69 105 LEU A CA 1
ATOM 872 C C . LEU A 1 105 ? -12.147 0.727 -11.135 1.00 88.69 105 LEU A C 1
ATOM 874 O O . LEU A 1 105 ? -12.694 -0.247 -10.634 1.00 88.69 105 LEU A O 1
ATOM 878 N N . GLU A 1 106 ? -12.202 1.946 -10.590 1.00 89.62 106 GLU A N 1
ATOM 879 C CA . GLU A 1 106 ? -12.895 2.267 -9.339 1.00 89.62 106 GLU A CA 1
ATOM 880 C C . GLU A 1 106 ? -12.397 1.419 -8.150 1.00 89.62 106 GLU A C 1
ATOM 882 O O . GLU A 1 106 ? -13.158 1.049 -7.259 1.00 89.62 106 GLU A O 1
ATOM 887 N N . LEU A 1 107 ? -11.091 1.121 -8.119 1.00 87.31 107 LEU A N 1
ATOM 888 C CA . LEU A 1 107 ? -10.432 0.312 -7.080 1.00 87.31 107 LEU A CA 1
ATOM 889 C C . LEU A 1 107 ? -9.610 1.154 -6.093 1.00 87.31 107 LEU A C 1
ATOM 891 O O . LEU A 1 107 ? -8.744 0.631 -5.387 1.00 87.31 107 LEU A O 1
ATOM 895 N N . VAL A 1 108 ? -9.847 2.465 -6.050 1.00 88.62 108 VAL A N 1
ATOM 896 C CA . VAL A 1 108 ? -9.184 3.414 -5.146 1.00 88.62 108 VAL A CA 1
ATOM 897 C C . VAL A 1 108 ? -10.252 4.311 -4.532 1.00 88.62 108 VAL A C 1
ATOM 899 O O . VAL A 1 108 ? -11.023 4.935 -5.254 1.00 88.62 108 VAL A O 1
ATOM 902 N N . THR A 1 109 ? -10.317 4.371 -3.202 1.00 83.81 109 THR A N 1
ATOM 903 C CA . THR A 1 109 ? -11.237 5.285 -2.508 1.00 83.81 109 THR A CA 1
ATOM 904 C C . THR A 1 109 ? -10.791 6.739 -2.673 1.00 83.81 109 THR A C 1
ATOM 906 O O . THR A 1 109 ? -9.590 6.967 -2.840 1.00 83.81 109 THR A O 1
ATOM 909 N N . PRO A 1 110 ? -11.695 7.726 -2.542 1.00 80.81 110 PRO A N 1
ATOM 910 C CA . PRO A 1 110 ? -11.342 9.137 -2.669 1.00 80.81 110 PRO A CA 1
ATOM 911 C C . PRO A 1 110 ? -10.171 9.567 -1.786 1.00 80.81 110 PRO A C 1
ATOM 913 O O . PRO A 1 110 ? -9.962 9.041 -0.684 1.00 80.81 110 PRO A O 1
ATOM 916 N N . THR A 1 111 ? -9.398 10.528 -2.297 1.00 71.56 111 THR A N 1
ATOM 917 C CA . THR A 1 111 ? -8.212 11.058 -1.625 1.00 71.56 111 THR A CA 1
ATOM 918 C C . THR A 1 111 ? -8.590 11.568 -0.245 1.00 71.56 111 THR A C 1
ATOM 920 O O . THR A 1 111 ? -9.461 12.423 -0.093 1.00 71.56 111 THR A O 1
ATOM 923 N N . ARG A 1 112 ? -7.917 11.040 0.776 1.00 70.69 112 ARG A N 1
ATOM 924 C CA . ARG A 1 112 ? -8.112 11.497 2.147 1.00 70.69 112 ARG A CA 1
ATOM 925 C C . ARG A 1 112 ? -7.134 12.599 2.454 1.00 70.69 112 ARG A C 1
ATOM 927 O O . ARG A 1 112 ? -5.925 12.418 2.306 1.00 70.69 112 ARG A O 1
ATOM 934 N N . ASP A 1 113 ? -7.669 13.695 2.962 1.00 63.41 113 ASP A N 1
ATOM 935 C CA . ASP A 1 113 ? -6.836 14.717 3.545 1.00 63.41 113 ASP A CA 1
ATOM 936 C C . ASP A 1 113 ? -6.272 14.214 4.886 1.00 63.41 113 ASP A C 1
ATOM 938 O O . ASP A 1 113 ? -6.981 14.081 5.885 1.00 63.41 113 ASP A O 1
ATOM 942 N N . ASN A 1 114 ? -4.980 13.887 4.899 1.00 56.81 114 ASN A N 1
ATOM 943 C CA . ASN A 1 114 ? -4.237 13.602 6.126 1.00 56.81 114 ASN A CA 1
ATOM 944 C C . ASN A 1 114 ? -3.659 14.883 6.762 1.00 56.81 114 ASN A C 1
ATOM 946 O O . ASN A 1 114 ? -2.919 14.790 7.744 1.00 56.81 114 ASN A O 1
ATOM 950 N N . SER A 1 115 ? -3.976 16.055 6.196 1.00 50.00 115 SER A N 1
ATOM 951 C CA . SER A 1 115 ? -3.424 17.364 6.546 1.00 50.00 115 SER A CA 1
ATOM 952 C C . SER A 1 115 ? -4.316 18.212 7.452 1.00 50.00 115 SER A C 1
ATOM 954 O O . SER A 1 115 ? -3.879 19.283 7.867 1.00 50.00 115 SER A O 1
ATOM 956 N N . THR A 1 116 ? -5.510 17.745 7.841 1.00 40.69 116 THR A N 1
ATOM 957 C CA . THR A 1 116 ? -6.443 18.565 8.631 1.00 40.69 116 THR A CA 1
ATOM 958 C C . THR A 1 116 ? -5.815 19.058 9.945 1.00 40.69 116 THR A C 1
ATOM 960 O O . THR A 1 116 ? -5.682 18.287 10.899 1.00 40.69 116 THR A O 1
ATOM 963 N N . GLU A 1 117 ? -5.442 20.343 9.975 1.00 44.69 117 GLU A N 1
ATOM 964 C CA . GLU A 1 117 ? -5.206 21.252 11.116 1.00 44.69 117 GLU A CA 1
ATOM 965 C C . GLU A 1 117 ? -4.273 20.801 12.259 1.00 44.69 117 GLU A C 1
ATOM 967 O O . GLU A 1 117 ? -4.058 21.540 13.222 1.00 44.69 117 GLU A O 1
ATOM 972 N N . LYS A 1 118 ? -3.687 19.604 12.207 1.00 54.16 118 LYS A N 1
ATOM 973 C CA . LYS A 1 118 ? -2.828 19.055 13.262 1.00 54.16 118 LYS A CA 1
ATOM 974 C C . LYS A 1 118 ? -1.676 18.319 12.612 1.00 54.16 118 LYS A C 1
ATOM 976 O O . LYS A 1 118 ? -1.887 17.470 11.758 1.00 54.16 118 LYS A O 1
ATOM 981 N N . GLN A 1 119 ? -0.460 18.651 13.034 1.00 68.12 119 GLN A N 1
ATOM 982 C CA . GLN A 1 119 ? 0.840 18.190 12.530 1.00 68.12 119 GLN A CA 1
ATOM 983 C C . GLN A 1 119 ? 1.069 16.666 12.705 1.00 68.12 119 GLN A C 1
ATOM 985 O O . GLN A 1 119 ? 2.062 16.235 13.287 1.00 68.12 119 GLN A O 1
ATOM 990 N N . CYS A 1 120 ? 0.146 15.823 12.241 1.00 77.25 120 CYS A N 1
ATOM 991 C CA . CYS A 1 120 ? 0.181 14.378 12.395 1.00 77.25 120 CYS A CA 1
ATOM 992 C C . CYS A 1 120 ? 0.844 13.729 11.182 1.00 77.25 120 CYS A C 1
ATOM 994 O O . CYS A 1 120 ? 0.306 13.714 10.077 1.00 77.25 120 CYS A O 1
ATOM 996 N N . LYS A 1 121 ? 2.017 13.129 11.385 1.00 81.31 121 LYS A N 1
ATOM 997 C CA . LYS A 1 121 ? 2.756 12.410 10.340 1.00 81.31 121 LYS A CA 1
ATOM 998 C C . LYS A 1 121 ? 2.189 10.997 10.141 1.00 81.31 121 LYS A C 1
ATOM 1000 O O . LYS A 1 121 ? 2.873 10.014 10.386 1.00 81.31 121 LYS A O 1
ATOM 1005 N N . ALA A 1 122 ? 0.934 10.884 9.711 1.00 86.62 122 ALA A N 1
ATOM 1006 C CA . ALA A 1 122 ? 0.197 9.615 9.656 1.00 86.62 122 ALA A CA 1
ATOM 1007 C C . ALA A 1 122 ? 0.307 8.833 8.334 1.00 86.62 122 ALA A C 1
ATOM 1009 O O . ALA A 1 122 ? -0.410 7.850 8.159 1.00 86.62 122 ALA A O 1
ATOM 1010 N N . SER A 1 123 ? 1.170 9.226 7.391 1.00 86.88 123 SER A N 1
ATOM 1011 C CA . SER A 1 123 ? 1.273 8.553 6.082 1.00 86.88 123 SER A CA 1
ATOM 1012 C C . SER A 1 123 ? 1.525 7.042 6.203 1.00 86.88 123 SER A C 1
ATOM 1014 O O . SER A 1 123 ? 0.955 6.268 5.437 1.00 86.88 123 SER A O 1
ATOM 1016 N N . TRP A 1 124 ? 2.274 6.611 7.224 1.00 87.62 124 TRP A N 1
ATOM 1017 C CA . TRP A 1 124 ? 2.482 5.199 7.574 1.00 87.62 124 TRP A CA 1
ATOM 1018 C C . TRP A 1 124 ? 1.191 4.412 7.837 1.00 87.62 124 TRP A C 1
ATOM 1020 O O . TRP A 1 124 ? 1.173 3.205 7.631 1.00 87.62 124 TRP A O 1
ATOM 1030 N N . ALA A 1 125 ? 0.123 5.079 8.280 1.00 90.44 125 ALA A N 1
ATOM 1031 C CA . ALA A 1 125 ? -1.180 4.477 8.525 1.00 90.44 125 ALA A CA 1
ATOM 1032 C C . ALA A 1 125 ? -2.087 4.586 7.293 1.00 90.44 125 ALA A C 1
ATOM 1034 O O . ALA A 1 125 ? -2.730 3.610 6.914 1.00 90.44 125 ALA A O 1
ATOM 1035 N N . PHE A 1 126 ? -2.117 5.750 6.638 1.00 90.88 126 PHE A N 1
ATOM 1036 C CA . PHE A 1 126 ? -2.953 5.961 5.451 1.00 90.88 126 PHE A CA 1
ATOM 1037 C C . PHE A 1 126 ? -2.548 5.056 4.281 1.00 90.88 126 PHE A C 1
ATOM 1039 O O . PHE A 1 126 ? -3.425 4.501 3.626 1.00 90.88 126 PHE A O 1
ATOM 1046 N N . GLY A 1 127 ? -1.247 4.839 4.060 1.00 90.19 127 GLY A N 1
ATOM 1047 C CA . GLY A 1 127 ? -0.768 3.998 2.961 1.00 90.19 127 GLY A CA 1
ATOM 1048 C C . GLY A 1 127 ? -1.288 2.552 3.018 1.00 90.19 127 GLY A C 1
ATOM 1049 O O . GLY A 1 127 ? -1.940 2.096 2.076 1.00 90.19 127 GLY A O 1
ATOM 1050 N N . PRO A 1 128 ? -1.053 1.817 4.118 1.00 91.06 128 PRO A N 1
ATOM 1051 C CA . PRO A 1 128 ? -1.577 0.464 4.310 1.00 91.06 128 PRO A CA 1
ATOM 1052 C C . PRO A 1 128 ? -3.108 0.381 4.296 1.00 91.06 128 PRO A C 1
ATOM 1054 O O . PRO A 1 128 ? -3.654 -0.599 3.789 1.00 91.06 128 PRO A O 1
ATOM 1057 N N . ILE A 1 129 ? -3.802 1.401 4.815 1.00 92.56 129 ILE A N 1
ATOM 1058 C CA . ILE A 1 129 ? -5.269 1.482 4.770 1.00 92.56 129 ILE A CA 1
ATOM 1059 C C . ILE A 1 129 ? -5.771 1.566 3.328 1.00 92.56 129 ILE A C 1
ATOM 1061 O O . ILE A 1 129 ? -6.629 0.769 2.955 1.00 92.56 129 ILE A O 1
ATOM 1065 N N . ALA A 1 130 ? -5.190 2.445 2.508 1.00 92.00 130 ALA A N 1
ATOM 1066 C CA . ALA A 1 130 ? -5.558 2.581 1.101 1.00 92.00 130 ALA A CA 1
ATOM 1067 C C . ALA A 1 130 ? -5.322 1.278 0.317 1.00 92.00 130 ALA A C 1
ATOM 1069 O O . ALA A 1 130 ? -6.148 0.875 -0.501 1.00 92.00 130 ALA A O 1
ATOM 1070 N N . SER A 1 131 ? -4.231 0.560 0.606 1.00 91.75 131 SER A N 1
ATOM 1071 C CA . SER A 1 131 ? -3.971 -0.748 -0.011 1.00 91.75 131 SER A CA 1
ATOM 1072 C C . SER A 1 131 ? -4.978 -1.815 0.421 1.00 91.75 131 SER A C 1
ATOM 1074 O O . SER A 1 131 ? -5.406 -2.622 -0.403 1.00 91.75 131 SER A O 1
ATOM 1076 N N . LEU A 1 132 ? -5.386 -1.827 1.696 1.00 91.94 132 LEU A N 1
ATOM 1077 C CA . LEU A 1 132 ? -6.438 -2.725 2.181 1.00 91.94 132 LEU A CA 1
ATOM 1078 C C . LEU A 1 132 ? -7.788 -2.415 1.526 1.00 91.94 132 LEU A C 1
ATOM 1080 O O . LEU A 1 132 ? -8.500 -3.335 1.137 1.00 91.94 132 LEU A O 1
ATOM 1084 N N . GLU A 1 133 ? -8.142 -1.143 1.388 1.00 90.94 133 GLU A N 1
ATOM 1085 C CA . GLU A 1 133 ? -9.383 -0.732 0.729 1.00 90.94 133 GLU A CA 1
ATOM 1086 C C . GLU A 1 133 ? -9.400 -1.142 -0.734 1.00 90.94 133 GLU A C 1
ATOM 1088 O O . GLU A 1 133 ? -10.357 -1.775 -1.171 1.00 90.94 133 GLU A O 1
ATOM 1093 N N . SER A 1 134 ? -8.308 -0.880 -1.452 1.00 90.44 134 SER A N 1
ATOM 1094 C CA . SER A 1 134 ? -8.141 -1.304 -2.840 1.00 90.44 134 SER A CA 1
ATOM 1095 C C . SER A 1 134 ? -8.282 -2.824 -2.994 1.00 90.44 134 SER A C 1
ATOM 1097 O O . SER A 1 134 ? -9.029 -3.295 -3.848 1.00 90.44 134 SER A O 1
ATOM 1099 N N . ALA A 1 135 ? -7.659 -3.605 -2.103 1.00 88.94 135 ALA A N 1
ATOM 1100 C CA . ALA A 1 135 ? -7.778 -5.068 -2.096 1.00 88.94 135 ALA A CA 1
ATOM 1101 C C . ALA A 1 135 ? -9.187 -5.557 -1.778 1.00 88.94 135 ALA A C 1
ATOM 1103 O O . ALA A 1 135 ? -9.643 -6.581 -2.291 1.00 88.94 135 ALA A O 1
ATOM 1104 N N . TRP A 1 136 ? -9.894 -4.836 -0.918 1.00 86.19 136 TRP A N 1
ATOM 1105 C CA . TRP A 1 136 ? -11.265 -5.174 -0.593 1.00 86.19 136 TRP A CA 1
ATOM 1106 C C . TRP A 1 136 ? -12.223 -4.870 -1.752 1.00 86.19 136 TRP A C 1
ATOM 1108 O O . TRP A 1 136 ? -13.103 -5.683 -2.023 1.00 86.19 136 TRP A O 1
ATOM 1118 N N . LEU A 1 137 ? -12.041 -3.742 -2.446 1.00 85.81 137 LEU A N 1
ATOM 1119 C CA . LEU A 1 137 ? -12.842 -3.370 -3.616 1.00 85.81 137 LEU A CA 1
ATOM 1120 C C . LEU A 1 137 ? -12.660 -4.370 -4.760 1.00 85.81 137 LEU A C 1
ATOM 1122 O O . LEU A 1 137 ? -13.654 -4.873 -5.284 1.00 85.81 137 LEU A O 1
ATOM 1126 N N . GLU A 1 138 ? -11.406 -4.726 -5.062 1.00 85.38 138 GLU A N 1
ATOM 1127 C CA . GLU A 1 138 ? -11.059 -5.701 -6.106 1.00 85.38 138 GLU A CA 1
ATOM 1128 C C . GLU A 1 138 ? -11.734 -7.051 -5.866 1.00 85.38 138 GLU A C 1
ATOM 1130 O O . GLU A 1 138 ? -12.289 -7.647 -6.781 1.00 85.38 138 GLU A O 1
ATOM 1135 N N . SER A 1 139 ? -11.754 -7.504 -4.616 1.00 80.12 139 SER A N 1
ATOM 1136 C CA . SER A 1 139 ? -12.223 -8.849 -4.284 1.00 80.12 139 SER A CA 1
ATOM 1137 C C . SER A 1 139 ? -13.724 -9.018 -4.160 1.00 80.12 139 SER A C 1
ATOM 1139 O O . SER A 1 139 ? -14.221 -10.145 -4.107 1.00 80.12 139 SER A O 1
ATOM 1141 N N . HIS A 1 140 ? -14.444 -7.914 -4.011 1.00 76.31 140 HIS A N 1
ATOM 1142 C CA . HIS A 1 140 ? -15.889 -7.939 -3.833 1.00 76.31 140 HIS A CA 1
ATOM 1143 C C . HIS A 1 140 ? -16.621 -7.449 -5.085 1.00 76.31 140 HIS A C 1
ATOM 1145 O O . HIS A 1 140 ? -17.840 -7.297 -5.006 1.00 76.31 140 HIS A O 1
ATOM 1151 N N . ASP A 1 141 ? -15.896 -7.209 -6.189 1.00 65.75 141 ASP A N 1
ATOM 1152 C CA . ASP A 1 141 ? -16.391 -6.586 -7.423 1.00 65.75 141 ASP A CA 1
ATOM 1153 C C . ASP A 1 141 ? -17.207 -5.318 -7.116 1.00 65.75 141 ASP A C 1
ATOM 1155 O O . ASP A 1 141 ? -18.324 -5.124 -7.602 1.00 65.75 141 ASP A O 1
ATOM 1159 N N . ARG A 1 142 ? -16.687 -4.476 -6.209 1.00 68.50 142 ARG A N 1
ATOM 1160 C CA . ARG A 1 142 ? -17.379 -3.270 -5.734 1.00 68.50 142 ARG A CA 1
ATOM 1161 C C . ARG A 1 142 ? -16.734 -2.012 -6.277 1.00 68.50 142 ARG A C 1
ATOM 1163 O O . ARG A 1 142 ? -15.517 -1.889 -6.315 1.00 68.50 142 ARG A O 1
ATOM 1170 N N . ILE A 1 143 ? -17.599 -1.053 -6.571 1.00 70.56 143 ILE A N 1
ATOM 1171 C CA . ILE A 1 143 ? -17.251 0.301 -6.984 1.00 70.56 143 ILE A CA 1
ATOM 1172 C C . ILE A 1 143 ? -16.769 1.091 -5.764 1.00 70.56 143 ILE A C 1
ATOM 1174 O O . ILE A 1 143 ? -17.435 1.095 -4.715 1.00 70.56 143 ILE A O 1
ATOM 1178 N N . ALA A 1 144 ? -15.612 1.748 -5.889 1.00 71.56 144 ALA A N 1
ATOM 1179 C CA . ALA A 1 144 ? -15.126 2.699 -4.900 1.00 71.56 144 ALA A CA 1
ATOM 1180 C C . ALA A 1 144 ? -16.219 3.718 -4.572 1.00 71.56 144 ALA A C 1
ATOM 1182 O O . ALA A 1 144 ? -16.764 4.398 -5.434 1.00 71.56 144 ALA A O 1
ATOM 1183 N N . SER A 1 145 ? -16.533 3.832 -3.289 1.00 66.44 145 SER A N 1
ATOM 1184 C CA . SER A 1 145 ? -17.439 4.851 -2.779 1.00 66.44 145 SER A CA 1
ATOM 1185 C C . SER A 1 145 ? -16.982 5.266 -1.394 1.00 66.44 145 SER A C 1
ATOM 1187 O O . SER A 1 145 ? -16.394 4.466 -0.658 1.00 66.44 145 SER A O 1
ATOM 1189 N N . ASP A 1 146 ? -17.315 6.491 -0.998 1.00 63.25 146 ASP A N 1
ATOM 1190 C CA . ASP A 1 146 ? -17.052 6.990 0.357 1.00 63.25 146 ASP A CA 1
ATOM 1191 C C . ASP A 1 146 ? -17.680 6.107 1.447 1.00 63.25 146 ASP A C 1
ATOM 1193 O O . ASP A 1 146 ? -17.213 6.069 2.587 1.00 63.25 146 ASP A O 1
ATOM 1197 N N . ALA A 1 147 ? -18.701 5.319 1.088 1.00 64.31 147 ALA A N 1
ATOM 1198 C CA . ALA A 1 147 ? -19.348 4.349 1.966 1.00 64.31 147 ALA A CA 1
ATOM 1199 C C . ALA A 1 147 ? -18.416 3.200 2.409 1.00 64.31 147 ALA A C 1
ATOM 1201 O O . ALA A 1 147 ? -18.687 2.521 3.416 1.00 64.31 147 ALA A O 1
ATOM 1202 N N . PHE A 1 148 ? -17.320 2.960 1.680 1.00 82.69 148 PHE A N 1
ATOM 1203 C CA . PHE A 1 148 ? -16.285 2.002 2.051 1.00 82.69 148 PHE A CA 1
ATOM 1204 C C . PHE A 1 148 ? -14.957 2.689 2.386 1.00 82.69 148 PHE A C 1
ATOM 1206 O O . PHE A 1 148 ? -13.951 2.531 1.704 1.00 82.69 148 PHE A O 1
ATOM 1213 N N . SER A 1 149 ? -14.966 3.426 3.495 1.00 89.44 149 SER A N 1
ATOM 1214 C CA . SER A 1 149 ? -13.783 4.048 4.092 1.00 89.44 149 SER A CA 1
ATOM 1215 C C . SER A 1 149 ? -13.420 3.362 5.414 1.00 89.44 149 SER A C 1
ATOM 1217 O O . SER A 1 149 ? -14.277 3.156 6.282 1.00 89.44 149 SER A O 1
ATOM 1219 N N . LEU A 1 150 ? -12.157 2.971 5.574 1.00 91.94 150 LEU A N 1
ATOM 1220 C CA . LEU A 1 150 ? -11.578 2.358 6.767 1.00 91.94 150 LEU A CA 1
ATOM 1221 C C . LEU A 1 150 ? -10.832 3.382 7.622 1.00 91.94 150 LEU A C 1
ATOM 1223 O O . LEU A 1 150 ? -10.228 4.341 7.146 1.00 91.94 150 LEU A O 1
ATOM 1227 N N . SER A 1 151 ? -10.855 3.140 8.928 1.00 92.94 151 SER A N 1
ATOM 1228 C CA . SER A 1 151 ? -10.329 4.071 9.911 1.00 92.94 151 SER A CA 1
ATOM 1229 C C . SER A 1 151 ? -8.811 3.998 10.021 1.00 92.94 151 SER A C 1
ATOM 1231 O O . SER A 1 151 ? -8.255 3.126 10.703 1.00 92.94 151 SER A O 1
ATOM 1233 N N . ALA A 1 152 ? -8.141 4.991 9.435 1.00 91.94 152 ALA A N 1
ATOM 1234 C CA . ALA A 1 152 ? -6.728 5.245 9.694 1.00 91.94 152 ALA A CA 1
ATOM 1235 C C . ALA A 1 152 ? -6.494 5.634 11.162 1.00 91.94 152 ALA A C 1
ATOM 1237 O O . ALA A 1 152 ? -5.477 5.263 11.740 1.00 91.94 152 ALA A O 1
ATOM 1238 N N . GLN A 1 153 ? -7.454 6.298 11.815 1.00 91.88 153 GLN A N 1
ATOM 1239 C CA . GLN A 1 153 ? -7.346 6.651 13.234 1.00 91.88 153 GLN A CA 1
ATOM 1240 C C . GLN A 1 153 ? -7.305 5.428 14.147 1.00 91.88 153 GLN A C 1
ATOM 1242 O O . GLN A 1 153 ? -6.537 5.404 15.107 1.00 91.88 153 GLN A O 1
ATOM 1247 N N . ASN A 1 154 ? -8.089 4.390 13.840 1.00 93.00 154 ASN A N 1
ATOM 1248 C CA . ASN A 1 154 ? -8.030 3.150 14.597 1.00 93.00 154 ASN A CA 1
ATOM 1249 C C . ASN A 1 154 ? -6.639 2.519 14.500 1.00 93.00 154 ASN A C 1
ATOM 1251 O O . ASN A 1 154 ? -6.148 2.002 15.498 1.00 93.00 154 ASN A O 1
ATOM 1255 N N . LEU A 1 155 ? -6.001 2.594 13.331 1.00 91.88 155 LEU A N 1
ATOM 1256 C CA . LEU A 1 155 ? -4.631 2.129 13.140 1.00 91.88 155 LEU A CA 1
ATOM 1257 C C . LEU A 1 155 ? -3.625 3.005 13.912 1.00 91.88 155 LEU A C 1
ATOM 1259 O O . LEU A 1 155 ? -2.820 2.474 14.670 1.00 91.88 155 LEU A O 1
ATOM 1263 N N . ILE A 1 156 ? -3.732 4.334 13.811 1.00 90.94 156 ILE A N 1
ATOM 1264 C CA . ILE A 1 156 ? -2.870 5.309 14.508 1.00 90.94 156 ILE A CA 1
ATOM 1265 C C . ILE A 1 156 ? -2.893 5.116 16.027 1.00 90.94 156 ILE A C 1
ATOM 1267 O O . ILE A 1 156 ? -1.851 5.187 16.682 1.00 90.94 156 ILE A O 1
ATOM 1271 N N . ASP A 1 157 ? -4.076 4.884 16.591 1.00 91.56 157 ASP A N 1
ATOM 1272 C CA . ASP A 1 157 ? -4.242 4.776 18.037 1.00 91.56 157 ASP A CA 1
ATOM 1273 C C . ASP A 1 157 ? -3.853 3.392 18.570 1.00 91.56 157 ASP A C 1
ATOM 1275 O O . ASP A 1 157 ? -3.410 3.295 19.715 1.00 91.56 157 ASP A O 1
ATOM 1279 N N . CYS A 1 158 ? -4.033 2.328 17.776 1.00 90.62 158 CYS A N 1
ATOM 1280 C CA . CYS A 1 158 ? -3.986 0.945 18.264 1.00 90.62 158 CYS A CA 1
ATOM 1281 C C . CYS A 1 158 ? -2.844 0.078 17.722 1.00 90.62 158 CYS A C 1
ATOM 1283 O O . CYS A 1 158 ? -2.575 -0.954 18.333 1.00 90.62 158 CYS A O 1
ATOM 1285 N N . ALA A 1 159 ? -2.199 0.441 16.610 1.00 86.25 159 ALA A N 1
ATOM 1286 C CA . ALA A 1 159 ? -1.178 -0.410 15.999 1.00 86.25 159 ALA A CA 1
ATOM 1287 C C . ALA A 1 159 ? 0.207 -0.298 16.634 1.00 86.25 159 ALA A C 1
ATOM 1289 O O . ALA A 1 159 ? 0.978 -1.232 16.475 1.00 86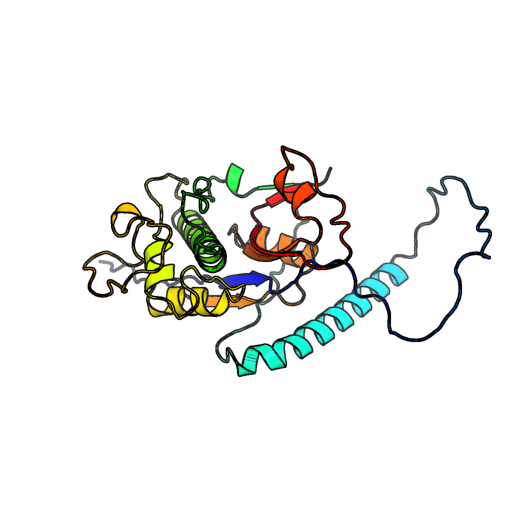.25 159 ALA A O 1
ATOM 1290 N N . GLY A 1 160 ? 0.515 0.781 17.370 1.00 67.25 160 GLY A N 1
ATOM 1291 C CA . GLY A 1 160 ? 1.842 0.914 17.971 1.00 67.25 160 GLY A CA 1
ATOM 1292 C C . GLY A 1 160 ? 2.279 2.314 18.395 1.00 67.25 160 GLY A C 1
ATOM 1293 O O . GLY A 1 160 ? 1.484 3.230 18.649 1.00 67.25 160 GLY A O 1
ATOM 1294 N N . TYR A 1 161 ? 3.596 2.479 18.525 1.00 66.44 161 TYR A N 1
ATOM 1295 C CA . TYR A 1 161 ? 4.249 3.668 19.085 1.00 66.44 161 TYR A CA 1
ATOM 1296 C C . TYR A 1 161 ? 4.215 4.878 18.137 1.00 66.44 161 TYR A C 1
ATOM 1298 O O . TYR A 1 161 ? 4.055 5.998 18.630 1.00 66.44 161 TYR A O 1
ATOM 1306 N N . GLN A 1 162 ? 4.244 4.657 16.817 1.00 71.50 162 GLN A N 1
ATOM 1307 C CA . GLN A 1 162 ? 4.379 5.698 15.786 1.00 71.50 162 GLN A CA 1
ATOM 1308 C C . GLN A 1 162 ? 3.330 6.814 15.892 1.00 71.50 162 GLN A C 1
ATOM 1310 O O . GLN A 1 162 ? 3.673 8.000 15.867 1.00 71.50 162 GLN A O 1
ATOM 1315 N N . GLY A 1 163 ? 2.054 6.450 16.077 1.00 82.62 163 GLY A N 1
ATOM 1316 C CA . GLY A 1 163 ? 0.952 7.401 16.230 1.00 82.62 163 GLY A CA 1
ATOM 1317 C C . GLY A 1 163 ? 1.030 8.562 15.231 1.00 82.62 163 GLY A C 1
ATOM 1318 O O . GLY A 1 163 ? 1.132 8.352 14.025 1.00 82.62 163 GLY A O 1
ATOM 1319 N N . CYS A 1 164 ? 1.034 9.794 15.744 1.00 82.56 164 CYS A N 1
ATOM 1320 C CA . CYS A 1 164 ? 1.197 11.008 14.935 1.00 82.56 164 CYS A CA 1
ATOM 1321 C C . CYS A 1 164 ? 2.628 11.552 14.860 1.00 82.56 164 CYS A C 1
ATOM 1323 O O . CYS A 1 164 ? 2.870 12.491 14.104 1.00 82.56 164 CYS A O 1
ATOM 1325 N N . ASN A 1 165 ? 3.570 10.960 15.597 1.00 75.94 165 ASN A N 1
ATOM 1326 C CA . ASN A 1 165 ? 4.988 11.320 15.502 1.00 75.94 165 ASN A CA 1
ATOM 1327 C C . ASN A 1 165 ? 5.608 10.760 14.210 1.00 75.94 165 ASN A C 1
ATOM 1329 O O . ASN A 1 165 ? 6.612 11.278 13.718 1.00 75.94 165 ASN A O 1
ATOM 1333 N N . GLY A 1 166 ? 4.933 9.770 13.621 1.00 68.44 166 GLY A N 1
ATOM 1334 C CA . GLY A 1 166 ? 5.172 9.241 12.291 1.00 68.44 166 GLY A CA 1
ATOM 1335 C C . GLY A 1 166 ? 6.150 8.083 12.253 1.00 68.44 166 GLY A C 1
ATOM 1336 O O . GLY A 1 166 ? 6.404 7.421 13.255 1.00 68.44 166 GLY A O 1
ATOM 1337 N N . GLY A 1 167 ? 6.653 7.840 11.049 1.00 66.00 167 GLY A N 1
ATOM 1338 C CA . GLY A 1 167 ? 7.496 6.713 10.685 1.00 66.00 167 GLY A CA 1
ATOM 1339 C C . GLY A 1 167 ? 7.355 6.432 9.190 1.00 66.00 167 GLY A C 1
ATOM 1340 O O . GLY A 1 167 ? 6.479 6.981 8.523 1.00 66.00 167 GLY A O 1
ATOM 1341 N N . VAL A 1 168 ? 8.238 5.594 8.660 1.00 64.00 168 VAL A N 1
ATOM 1342 C CA . VAL A 1 168 ? 8.078 4.962 7.335 1.00 64.00 168 VAL A CA 1
ATOM 1343 C C . VAL A 1 168 ? 7.967 3.448 7.448 1.00 64.00 168 VAL A C 1
ATOM 1345 O O . VAL A 1 168 ? 7.845 2.760 6.438 1.00 64.00 168 VAL A O 1
ATOM 1348 N N . ASP A 1 169 ? 8.026 2.926 8.674 1.00 74.94 169 ASP A N 1
ATOM 1349 C CA . ASP A 1 169 ? 7.851 1.508 8.919 1.00 74.94 169 ASP A CA 1
ATOM 1350 C C . ASP A 1 169 ? 6.359 1.180 8.865 1.00 74.94 169 ASP A C 1
ATOM 1352 O O . ASP A 1 169 ? 5.593 1.386 9.803 1.00 74.94 169 ASP A O 1
ATOM 1356 N N . VAL A 1 170 ? 5.976 0.705 7.690 1.00 83.69 170 VAL A N 1
ATOM 1357 C CA . VAL A 1 170 ? 4.645 0.228 7.324 1.00 83.69 170 VAL A CA 1
ATOM 1358 C C . VAL A 1 170 ? 4.438 -1.247 7.680 1.00 83.69 170 VAL A C 1
ATOM 1360 O O . VAL A 1 170 ? 3.321 -1.747 7.575 1.00 83.69 170 VAL A O 1
ATOM 1363 N N . ILE A 1 171 ? 5.482 -1.962 8.110 1.00 84.25 171 ILE A N 1
ATOM 1364 C CA . ILE A 1 171 ? 5.415 -3.395 8.414 1.00 84.25 171 ILE A CA 1
ATOM 1365 C C . ILE A 1 171 ? 4.561 -3.620 9.665 1.00 84.25 171 ILE A C 1
ATOM 1367 O O . ILE A 1 171 ? 3.686 -4.482 9.666 1.00 84.25 171 ILE A O 1
ATOM 1371 N N . GLU A 1 172 ? 4.732 -2.788 10.696 1.00 83.56 172 GLU A N 1
ATOM 1372 C CA . GLU A 1 172 ? 3.899 -2.818 11.908 1.00 83.56 172 GLU A CA 1
ATOM 1373 C C . GLU A 1 172 ? 2.415 -2.569 11.588 1.00 83.56 172 GLU A C 1
ATOM 1375 O O . GLU A 1 172 ? 1.537 -3.279 12.084 1.00 83.56 172 GLU A O 1
ATOM 1380 N N . ALA A 1 173 ? 2.127 -1.626 10.684 1.00 88.56 173 ALA A N 1
ATOM 1381 C CA . ALA A 1 173 ? 0.770 -1.396 10.204 1.00 88.56 173 ALA A CA 1
ATOM 1382 C C . ALA A 1 173 ? 0.190 -2.644 9.528 1.00 88.56 173 ALA A C 1
ATOM 1384 O O . ALA A 1 173 ? -0.920 -3.058 9.860 1.00 88.56 173 ALA A O 1
ATOM 1385 N N . PHE A 1 174 ? 0.935 -3.280 8.621 1.00 89.25 174 PHE A N 1
ATOM 1386 C CA . PHE A 1 174 ? 0.472 -4.499 7.960 1.00 89.25 174 PHE A CA 1
ATOM 1387 C C . PHE A 1 174 ? 0.309 -5.679 8.928 1.00 89.25 174 PHE A C 1
ATOM 1389 O O . PHE A 1 174 ? -0.697 -6.385 8.839 1.00 89.25 174 PHE A O 1
ATOM 1396 N N . ASN A 1 175 ? 1.207 -5.848 9.903 1.00 87.50 175 ASN A N 1
ATOM 1397 C CA . ASN A 1 175 ? 1.049 -6.829 10.983 1.00 87.50 175 ASN A CA 1
ATOM 1398 C C . ASN A 1 175 ? -0.258 -6.600 11.749 1.00 87.50 175 ASN A C 1
ATOM 1400 O O . ASN A 1 175 ? -1.063 -7.518 11.914 1.00 87.50 175 ASN A O 1
ATOM 1404 N N . TYR A 1 176 ? -0.532 -5.355 12.146 1.00 89.44 176 TYR A N 1
ATOM 1405 C CA . TYR A 1 176 ? -1.772 -5.026 12.839 1.00 89.44 176 TYR A CA 1
ATOM 1406 C C . TYR A 1 176 ? -3.007 -5.291 11.968 1.00 89.44 176 TYR A C 1
ATOM 1408 O O . TYR A 1 176 ? -3.995 -5.855 12.448 1.00 89.44 176 TYR A O 1
ATOM 1416 N N . LEU A 1 177 ? -2.967 -4.930 10.681 1.00 90.38 177 LEU A N 1
ATOM 1417 C CA . LEU A 1 177 ? -4.054 -5.211 9.740 1.00 90.38 177 LEU A CA 1
ATOM 1418 C C . LEU A 1 177 ? -4.296 -6.718 9.570 1.00 90.38 177 LEU A C 1
ATOM 1420 O O . LEU A 1 177 ? -5.444 -7.129 9.388 1.00 90.38 177 LEU A O 1
ATOM 1424 N N . GLN A 1 178 ? -3.250 -7.542 9.649 1.00 87.56 178 GLN A N 1
ATOM 1425 C CA . GLN A 1 178 ? -3.357 -8.996 9.550 1.00 87.56 178 GLN A CA 1
ATOM 1426 C C . GLN A 1 178 ? -3.971 -9.601 10.818 1.00 87.56 178 GLN A C 1
ATOM 1428 O O . GLN A 1 178 ? -4.949 -10.349 10.758 1.00 87.56 178 GLN A O 1
ATOM 1433 N N . GLU A 1 179 ? -3.439 -9.249 11.986 1.00 89.56 179 GLU A N 1
ATOM 1434 C CA . GLU A 1 179 ? -3.842 -9.858 13.253 1.00 89.56 179 GLU A CA 1
ATOM 1435 C C . GLU A 1 179 ? -5.177 -9.314 13.771 1.00 89.56 179 GLU A C 1
ATOM 1437 O O . GLU A 1 179 ? -6.079 -10.061 14.178 1.00 89.56 179 GLU A O 1
ATOM 1442 N N . LYS A 1 180 ? -5.318 -7.986 13.776 1.00 90.69 180 LYS A N 1
ATOM 1443 C CA . LYS A 1 180 ? -6.423 -7.268 14.422 1.00 90.69 180 LYS A CA 1
ATOM 1444 C C . LYS A 1 180 ? -7.357 -6.629 13.405 1.00 90.69 180 LYS A C 1
ATOM 1446 O O . LYS A 1 180 ? -8.566 -6.625 13.643 1.00 90.69 180 LYS A O 1
ATOM 1451 N N . GLY A 1 181 ? -6.841 -6.134 12.284 1.00 90.94 181 GLY A N 1
ATOM 1452 C CA . GLY A 1 181 ? -7.615 -5.364 11.310 1.00 90.94 181 GLY A CA 1
ATOM 1453 C C . GLY A 1 181 ? -8.056 -4.013 11.849 1.00 90.94 181 GLY A C 1
ATOM 1454 O O . GLY A 1 181 ? -7.700 -3.639 12.963 1.00 90.94 181 GLY A O 1
ATOM 1455 N N . VAL A 1 182 ? -8.898 -3.310 11.102 1.00 93.50 182 VAL A N 1
ATOM 1456 C CA . VAL A 1 182 ? -9.440 -1.985 11.455 1.00 93.50 182 VAL A CA 1
ATOM 1457 C C . VAL A 1 182 ? -10.948 -1.923 11.267 1.00 93.50 182 VAL A C 1
ATOM 1459 O O . VAL A 1 182 ? -11.540 -2.784 10.625 1.00 93.50 182 VAL A O 1
ATOM 1462 N N . VAL A 1 183 ? -11.592 -0.918 11.850 1.00 93.44 183 VAL A N 1
ATOM 1463 C CA . VAL A 1 183 ? -13.022 -0.638 11.640 1.00 93.44 183 VAL A CA 1
ATOM 1464 C C . VAL A 1 183 ? -13.210 0.391 10.523 1.00 93.44 183 VAL A C 1
ATOM 1466 O O . VAL A 1 183 ? -12.237 0.981 10.061 1.00 93.44 183 VAL A O 1
ATOM 1469 N N . LYS A 1 184 ? -14.454 0.629 10.098 1.00 92.00 184 LYS A N 1
ATOM 1470 C CA . LYS A 1 184 ? -14.773 1.725 9.171 1.00 92.00 184 LYS A CA 1
ATOM 1471 C C . LYS A 1 184 ? -14.524 3.106 9.786 1.00 92.00 184 LYS A C 1
ATOM 1473 O O . LYS A 1 184 ? -14.663 3.278 10.996 1.00 92.00 184 LYS A O 1
ATOM 1478 N N . GLU A 1 185 ? -14.224 4.082 8.940 1.00 91.00 185 GLU A N 1
ATOM 1479 C CA . GLU A 1 185 ? -14.005 5.488 9.297 1.00 91.00 185 GLU A CA 1
ATOM 1480 C C . GLU A 1 185 ? -15.207 6.092 10.041 1.00 91.00 185 GLU A C 1
ATOM 1482 O O . GLU A 1 185 ? -15.038 6.742 11.069 1.00 91.00 185 GLU A O 1
ATOM 1487 N N . GLU A 1 186 ? -16.437 5.776 9.620 1.00 90.06 186 GLU A N 1
ATOM 1488 C CA . GLU A 1 186 ? -17.674 6.226 10.285 1.00 90.06 186 GLU A CA 1
ATOM 1489 C C . GLU A 1 186 ? -17.742 5.839 11.775 1.00 90.06 186 GLU A C 1
ATOM 1491 O O . GLU A 1 186 ? -18.270 6.583 12.603 1.00 90.06 186 GLU A O 1
ATOM 1496 N N . ASN A 1 187 ? -17.136 4.701 12.122 1.00 91.25 187 ASN A N 1
ATOM 1497 C CA . ASN A 1 187 ? -17.137 4.126 13.462 1.00 91.25 187 ASN A CA 1
ATOM 1498 C C . ASN A 1 187 ? -15.963 4.615 14.322 1.00 91.25 187 ASN A C 1
ATOM 1500 O O . ASN A 1 187 ? -15.993 4.484 15.549 1.00 91.25 187 ASN A O 1
ATOM 1504 N N . TYR A 1 188 ? -14.914 5.150 13.694 1.00 92.44 188 TYR A N 1
ATOM 1505 C CA . TYR A 1 188 ? -13.719 5.654 14.363 1.00 92.44 188 TYR A CA 1
ATOM 1506 C C . TYR A 1 188 ? -13.102 6.779 13.527 1.00 92.44 188 TYR A C 1
ATOM 1508 O O . TYR A 1 188 ? -12.106 6.594 12.835 1.00 92.44 188 TYR A O 1
ATOM 1516 N N . LYS A 1 189 ? -13.711 7.962 13.621 1.00 91.50 189 LYS A N 1
ATOM 1517 C CA . LYS A 1 189 ? -13.348 9.128 12.807 1.00 91.50 189 LYS A CA 1
ATOM 1518 C C . LYS A 1 189 ? -11.925 9.616 13.063 1.00 91.50 189 LYS A C 1
ATOM 1520 O O . LYS A 1 189 ? -11.500 9.680 14.221 1.00 91.50 189 LYS A O 1
ATOM 1525 N N . TYR A 1 190 ? -11.260 10.074 12.011 1.00 89.56 190 TYR A N 1
ATOM 1526 C CA . TYR A 1 190 ? -9.969 10.742 12.048 1.00 89.56 190 TYR A CA 1
ATOM 1527 C C . TYR A 1 190 ? -9.977 11.999 12.916 1.00 89.56 190 TYR A C 1
ATOM 1529 O O . TYR A 1 190 ? -10.931 12.780 12.935 1.00 89.56 190 TYR A O 1
ATOM 1537 N N . LYS A 1 191 ? -8.913 12.159 13.710 1.00 89.38 191 LYS A N 1
ATOM 1538 C CA . LYS A 1 191 ? -8.733 13.254 14.675 1.00 89.38 191 LYS A CA 1
ATOM 1539 C C . LYS A 1 191 ? -7.419 14.005 14.513 1.00 89.38 191 LYS A C 1
ATOM 1541 O O . LYS A 1 191 ? -7.236 14.999 15.225 1.00 89.38 191 LYS A O 1
ATOM 1546 N N . GLY A 1 192 ? -6.516 13.532 13.652 1.00 86.38 192 GLY A N 1
ATOM 1547 C CA . GLY A 1 192 ? -5.215 14.165 13.419 1.00 86.38 192 GLY A CA 1
ATOM 1548 C C . GLY A 1 192 ? -4.317 14.208 14.657 1.00 86.38 192 GLY A C 1
ATOM 1549 O O . GLY A 1 192 ? -3.473 15.085 14.784 1.00 86.38 192 GLY A O 1
ATOM 1550 N N . LYS A 1 193 ? -4.521 13.317 15.631 1.00 87.25 193 LYS A N 1
ATOM 1551 C CA . LYS A 1 193 ? -3.668 13.197 16.823 1.00 87.25 193 LYS A CA 1
ATOM 1552 C C . LYS A 1 193 ? -3.731 11.780 17.372 1.00 87.25 193 LYS A C 1
ATOM 1554 O O . LYS A 1 193 ? -4.767 11.134 17.243 1.00 87.25 193 LYS A O 1
ATOM 1559 N N . LYS A 1 194 ? -2.658 11.321 18.021 1.00 86.75 194 LYS A N 1
ATOM 1560 C CA . LYS A 1 194 ? -2.680 10.046 18.747 1.00 86.75 194 LYS A CA 1
ATOM 1561 C C . LYS A 1 194 ? -3.636 10.170 19.930 1.00 86.75 194 LYS A C 1
ATOM 1563 O O . LYS A 1 194 ? -3.550 11.121 20.708 1.00 86.75 194 LYS A O 1
ATOM 1568 N N . GLN A 1 195 ? -4.541 9.216 20.067 1.00 89.25 195 GLN A N 1
ATOM 1569 C CA . GLN A 1 195 ? -5.426 9.077 21.213 1.00 89.25 195 GLN A CA 1
ATOM 1570 C C . GLN A 1 195 ? -5.226 7.712 21.870 1.00 89.25 195 GLN A C 1
ATOM 1572 O O . GLN A 1 195 ? -4.491 6.848 21.392 1.00 89.25 195 GLN A O 1
ATOM 1577 N N . ARG A 1 196 ? -5.896 7.506 23.005 1.00 90.88 196 ARG A N 1
ATOM 1578 C CA . ARG A 1 196 ? -5.963 6.188 23.629 1.00 90.88 196 ARG A CA 1
ATOM 1579 C C . ARG A 1 196 ? -6.741 5.234 22.720 1.00 90.88 196 ARG A C 1
ATOM 1581 O O . ARG A 1 196 ? -7.898 5.508 22.405 1.00 90.88 196 ARG A O 1
ATOM 1588 N N . CYS A 1 197 ? -6.132 4.096 22.385 1.00 91.19 197 CYS A N 1
ATOM 1589 C CA . CYS A 1 197 ? -6.774 3.045 21.599 1.00 91.19 197 CYS A CA 1
ATOM 1590 C C . CYS A 1 197 ? -8.120 2.612 22.195 1.00 91.19 197 CYS A C 1
ATOM 1592 O O . CYS A 1 197 ? -8.202 2.161 23.344 1.00 91.19 197 CYS A O 1
ATOM 1594 N N . ARG A 1 198 ? -9.171 2.673 21.372 1.00 88.12 198 ARG A N 1
ATOM 1595 C CA . ARG A 1 198 ? -10.484 2.085 21.664 1.00 88.12 198 ARG A CA 1
ATOM 1596 C C . ARG A 1 198 ? -10.584 0.710 21.006 1.00 88.12 198 ARG A C 1
ATOM 1598 O O . ARG A 1 198 ? -11.061 0.577 19.885 1.00 88.12 198 ARG A O 1
ATOM 1605 N N . TRP A 1 199 ? -10.099 -0.318 21.699 1.00 72.81 199 TRP A N 1
ATOM 1606 C CA . TRP A 1 199 ? -10.044 -1.686 21.167 1.00 72.81 199 TRP A CA 1
ATOM 1607 C C . TRP A 1 199 ? -11.371 -2.453 21.292 1.00 72.81 199 TRP A C 1
ATOM 1609 O O . TRP A 1 199 ? -11.672 -3.289 20.443 1.00 72.81 199 TRP A O 1
ATOM 1619 N N . ARG A 1 200 ? -12.188 -2.154 22.316 1.00 72.44 200 ARG A N 1
ATOM 1620 C CA . ARG A 1 200 ? -13.519 -2.757 22.546 1.00 72.44 200 ARG A CA 1
ATOM 1621 C C . ARG A 1 200 ? -14.602 -2.087 21.708 1.00 72.44 200 ARG A C 1
ATOM 1623 O O . ARG A 1 200 ? -15.569 -1.549 22.235 1.00 72.44 200 ARG A O 1
ATOM 1630 N N . LEU A 1 201 ? -14.412 -2.082 20.398 1.00 77.81 201 LEU A N 1
ATOM 1631 C CA . LEU A 1 201 ? -15.468 -1.689 19.481 1.00 77.81 201 LEU A CA 1
ATOM 1632 C C . LEU A 1 201 ? -16.200 -2.946 19.025 1.00 77.81 201 LEU A C 1
ATOM 1634 O O . LEU A 1 201 ? -15.574 -3.856 18.489 1.00 77.81 201 LEU A O 1
ATOM 1638 N N . PHE A 1 202 ? -17.520 -2.976 19.192 1.00 83.94 202 PHE A N 1
ATOM 1639 C CA . PHE A 1 202 ? -18.380 -4.069 18.720 1.00 83.94 202 PHE A CA 1
ATOM 1640 C C . PHE A 1 202 ? -18.642 -4.011 17.200 1.00 83.94 202 PHE A C 1
ATOM 1642 O O . PHE A 1 202 ? -19.602 -4.588 16.700 1.00 83.94 202 PHE A O 1
ATOM 1649 N N . TYR A 1 203 ? -17.789 -3.309 16.449 1.00 88.81 203 TYR A N 1
ATOM 1650 C CA . TYR A 1 203 ? -17.921 -3.127 15.008 1.00 88.81 203 TYR A CA 1
ATOM 1651 C C . TYR A 1 203 ? -17.162 -4.200 14.227 1.00 88.81 203 TYR A C 1
ATOM 1653 O O . TYR A 1 203 ? -16.117 -4.697 14.659 1.00 88.81 203 TYR A O 1
ATOM 1661 N N . ARG A 1 204 ? -17.656 -4.505 13.021 1.00 89.31 204 ARG A N 1
ATOM 1662 C CA . ARG A 1 204 ? -16.963 -5.379 12.067 1.00 89.31 204 ARG A CA 1
ATOM 1663 C C . ARG A 1 204 ? -15.550 -4.854 11.800 1.00 89.31 204 ARG A C 1
ATOM 1665 O O . ARG A 1 204 ? -15.368 -3.675 11.493 1.00 89.31 204 ARG A O 1
ATOM 1672 N N . ARG A 1 205 ? -14.570 -5.758 11.871 1.00 90.94 205 ARG A N 1
ATOM 1673 C CA . ARG A 1 205 ? -13.167 -5.474 11.551 1.00 90.94 205 ARG A CA 1
ATOM 1674 C C . ARG A 1 205 ? -12.808 -6.003 10.166 1.00 90.94 205 ARG A C 1
ATOM 1676 O O . ARG A 1 205 ? -13.210 -7.103 9.793 1.00 90.94 205 ARG A O 1
ATOM 1683 N N . TYR A 1 206 ? -12.029 -5.220 9.439 1.00 90.56 206 TYR A N 1
ATOM 1684 C CA . TYR A 1 206 ? -11.507 -5.506 8.112 1.00 90.56 206 TYR A CA 1
ATOM 1685 C C . TYR A 1 206 ? -10.028 -5.835 8.252 1.00 90.56 206 TYR A C 1
ATOM 1687 O O . TYR A 1 206 ? -9.268 -5.056 8.827 1.00 90.56 206 TYR A O 1
ATOM 1695 N N . LYS A 1 207 ? -9.656 -7.031 7.798 1.00 88.25 207 LYS A N 1
ATOM 1696 C CA . LYS A 1 207 ? -8.333 -7.629 7.978 1.00 88.25 207 LYS A CA 1
ATOM 1697 C C . LYS A 1 207 ? -7.745 -8.022 6.640 1.00 88.25 207 LYS A C 1
ATOM 1699 O O . LYS A 1 207 ? -8.479 -8.243 5.678 1.00 88.25 207 LYS A O 1
ATOM 1704 N N . ILE A 1 208 ? -6.436 -8.209 6.636 1.00 86.38 208 ILE A N 1
ATOM 1705 C CA . ILE A 1 208 ? -5.713 -8.798 5.512 1.00 86.38 208 ILE A CA 1
ATOM 1706 C C . ILE A 1 208 ? -5.356 -10.242 5.850 1.00 86.38 208 ILE A C 1
ATOM 1708 O O . ILE A 1 208 ? -5.153 -10.585 7.013 1.00 86.38 208 ILE A O 1
ATOM 1712 N N . LYS A 1 209 ? -5.271 -11.106 4.837 1.00 84.31 209 LYS A N 1
ATOM 1713 C CA . LYS A 1 209 ? -4.827 -12.492 5.047 1.00 84.31 209 LYS A CA 1
ATOM 1714 C C . LYS A 1 209 ? -3.311 -12.564 5.207 1.00 84.31 209 LYS A C 1
ATOM 1716 O O . LYS A 1 209 ? -2.816 -13.253 6.095 1.00 84.31 209 LYS A O 1
ATOM 1721 N N . SER A 1 210 ? -2.585 -11.867 4.339 1.00 85.44 210 SER A N 1
ATOM 1722 C CA . SER A 1 210 ? -1.127 -11.822 4.339 1.00 85.44 210 SER A CA 1
ATOM 1723 C C . SER A 1 210 ? -0.607 -10.603 3.590 1.00 85.44 210 SER A C 1
ATOM 1725 O O . SER A 1 210 ? -1.334 -9.929 2.860 1.00 85.44 210 SER A O 1
ATOM 1727 N N . TYR A 1 211 ? 0.679 -10.343 3.766 1.00 86.75 211 TYR A N 1
ATOM 1728 C CA . TYR A 1 211 ? 1.424 -9.357 3.011 1.00 86.75 211 TYR A CA 1
ATOM 1729 C C . TYR A 1 211 ? 2.862 -9.849 2.821 1.00 86.75 211 TYR A C 1
ATOM 1731 O O . TYR A 1 211 ? 3.309 -10.788 3.480 1.00 86.75 211 TYR A O 1
ATOM 1739 N N . CYS A 1 212 ? 3.561 -9.266 1.864 1.00 88.00 212 CYS A N 1
ATOM 1740 C CA . CYS A 1 212 ? 4.903 -9.613 1.453 1.00 88.00 212 CYS A CA 1
ATOM 1741 C C . CYS A 1 212 ? 5.602 -8.377 0.879 1.00 88.00 212 CYS A C 1
ATOM 1743 O O . CYS A 1 212 ? 4.958 -7.388 0.547 1.00 88.00 212 CYS A O 1
ATOM 1745 N N . ALA A 1 213 ? 6.923 -8.420 0.743 1.00 85.56 213 ALA A N 1
ATOM 1746 C CA . ALA A 1 213 ? 7.711 -7.355 0.137 1.00 85.56 213 ALA A CA 1
ATOM 1747 C C . ALA A 1 213 ? 8.124 -7.685 -1.307 1.00 85.56 213 ALA A C 1
ATOM 1749 O O . ALA A 1 213 ? 8.558 -8.807 -1.585 1.00 85.56 213 ALA A O 1
ATOM 1750 N N . ILE A 1 214 ? 8.041 -6.717 -2.229 1.00 85.75 214 ILE A N 1
ATOM 1751 C CA . ILE A 1 214 ? 8.643 -6.849 -3.565 1.00 85.75 214 ILE A CA 1
ATOM 1752 C C . ILE A 1 214 ? 10.152 -6.739 -3.427 1.00 85.75 214 ILE A C 1
ATOM 1754 O O . ILE A 1 214 ? 10.678 -5.740 -2.938 1.00 85.75 214 ILE A O 1
ATOM 1758 N N . CYS A 1 215 ? 10.845 -7.742 -3.951 1.00 81.31 215 CYS A N 1
ATOM 1759 C CA . CYS A 1 215 ? 12.292 -7.766 -4.023 1.00 81.31 215 CYS A CA 1
ATOM 1760 C C . CYS A 1 215 ? 12.734 -8.484 -5.310 1.00 81.31 215 CYS A C 1
ATOM 1762 O O . CYS A 1 215 ? 12.377 -9.653 -5.481 1.00 81.31 215 CYS A O 1
ATOM 1764 N N . PRO A 1 216 ? 13.477 -7.823 -6.220 1.00 81.19 216 PRO A N 1
ATOM 1765 C CA . PRO A 1 216 ? 13.772 -6.393 -6.245 1.00 81.19 216 PRO A CA 1
ATOM 1766 C C . PRO A 1 216 ? 12.545 -5.613 -6.742 1.00 81.19 216 PRO A C 1
ATOM 1768 O O . PRO A 1 216 ? 11.828 -6.078 -7.633 1.00 81.19 216 PRO A O 1
ATOM 1771 N N . ALA A 1 217 ? 12.292 -4.429 -6.187 1.00 80.38 217 ALA A N 1
ATOM 1772 C CA . ALA A 1 217 ? 11.228 -3.553 -6.678 1.00 80.38 217 ALA A CA 1
ATOM 1773 C C . ALA A 1 217 ? 11.753 -2.658 -7.809 1.00 80.38 217 ALA A C 1
ATOM 1775 O O . ALA A 1 217 ? 12.163 -1.521 -7.606 1.00 80.38 217 ALA A O 1
ATOM 1776 N N . THR A 1 218 ? 11.777 -3.230 -9.010 1.00 83.69 218 THR A N 1
ATOM 1777 C CA . THR A 1 218 ? 12.026 -2.520 -10.263 1.00 83.69 218 THR A CA 1
ATOM 1778 C C . THR A 1 218 ? 10.700 -2.037 -10.842 1.00 83.69 218 THR A C 1
ATOM 1780 O O . THR A 1 218 ? 9.635 -2.545 -10.487 1.00 83.69 218 THR A O 1
ATOM 1783 N N . VAL A 1 219 ? 10.750 -1.095 -11.787 1.00 85.06 219 VAL A N 1
ATOM 1784 C CA . VAL A 1 219 ? 9.549 -0.636 -12.508 1.00 85.06 219 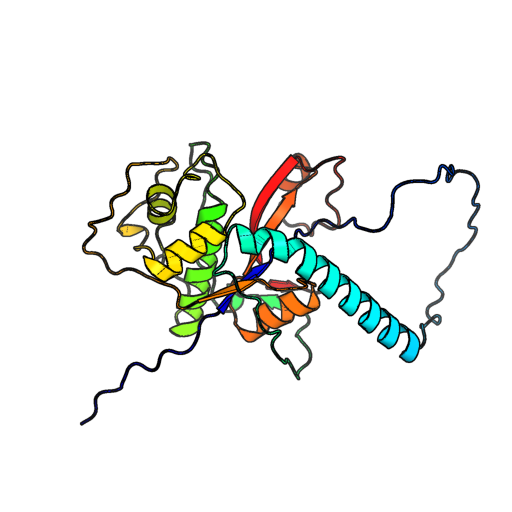VAL A CA 1
ATOM 1785 C C . VAL A 1 219 ? 8.790 -1.822 -13.111 1.00 85.06 219 VAL A C 1
ATOM 1787 O O . VAL A 1 219 ? 7.574 -1.915 -12.981 1.00 85.06 219 VAL A O 1
ATOM 1790 N N . GLU A 1 220 ? 9.501 -2.779 -13.708 1.00 85.44 220 GLU A N 1
ATOM 1791 C CA . GLU A 1 220 ? 8.887 -3.966 -14.301 1.00 85.44 220 GLU A CA 1
ATOM 1792 C C . GLU A 1 220 ? 8.193 -4.854 -13.256 1.00 85.44 220 GLU A C 1
ATOM 1794 O O . GLU A 1 220 ? 7.056 -5.277 -13.476 1.00 85.44 220 GLU A O 1
ATOM 1799 N N . THR A 1 221 ? 8.832 -5.143 -12.115 1.00 87.31 221 THR A N 1
ATOM 1800 C CA . THR A 1 221 ? 8.203 -5.990 -11.088 1.00 87.31 221 THR A CA 1
ATOM 1801 C C . THR A 1 221 ? 7.002 -5.295 -10.459 1.00 87.31 221 THR A C 1
ATOM 1803 O O . THR A 1 221 ? 5.962 -5.934 -10.309 1.00 87.31 221 THR A O 1
ATOM 1806 N N . ILE A 1 222 ? 7.096 -3.992 -10.181 1.00 89.25 222 ILE A N 1
ATOM 1807 C CA . ILE A 1 222 ? 5.984 -3.175 -9.676 1.00 89.25 222 ILE A CA 1
ATOM 1808 C C . ILE A 1 222 ? 4.803 -3.215 -10.651 1.00 89.25 222 ILE A C 1
ATOM 1810 O O . ILE A 1 222 ? 3.698 -3.565 -10.238 1.00 89.25 222 ILE A O 1
ATOM 1814 N N . LYS A 1 223 ? 5.030 -2.946 -11.947 1.00 90.69 223 LYS A N 1
ATOM 1815 C CA . LYS A 1 223 ? 3.969 -3.007 -12.965 1.00 90.69 223 LYS A CA 1
ATOM 1816 C C . LYS A 1 223 ? 3.323 -4.394 -13.022 1.00 90.69 223 LYS A C 1
ATOM 1818 O O . LYS A 1 223 ? 2.101 -4.492 -13.046 1.00 90.69 223 LYS A O 1
ATOM 1823 N N . LYS A 1 224 ? 4.112 -5.476 -12.973 1.00 90.94 224 LYS A N 1
ATOM 1824 C CA . LYS A 1 224 ? 3.584 -6.854 -12.957 1.00 90.94 224 LYS A CA 1
ATOM 1825 C C . LYS A 1 224 ? 2.694 -7.129 -11.745 1.00 90.94 224 LYS A C 1
ATOM 1827 O O . LYS A 1 224 ? 1.644 -7.748 -11.902 1.00 90.94 224 LYS A O 1
ATOM 1832 N N . PHE A 1 225 ? 3.102 -6.695 -10.555 1.00 89.56 225 PHE A N 1
ATOM 1833 C CA . PHE A 1 225 ? 2.314 -6.877 -9.336 1.00 89.56 225 PHE A CA 1
ATOM 1834 C C . PHE A 1 225 ? 1.026 -6.055 -9.360 1.00 89.56 225 PHE A C 1
ATOM 1836 O O . PHE A 1 225 ? -0.046 -6.614 -9.135 1.00 89.56 225 PHE A O 1
ATOM 1843 N N . LEU A 1 226 ? 1.122 -4.772 -9.715 1.00 90.56 226 LEU A N 1
ATOM 1844 C CA . LEU A 1 226 ? -0.030 -3.881 -9.818 1.00 90.56 226 LEU A CA 1
ATOM 1845 C C . LEU A 1 226 ? -1.047 -4.407 -10.841 1.00 90.56 226 LEU A C 1
ATOM 1847 O O . LEU A 1 226 ? -2.232 -4.506 -10.542 1.00 90.56 226 LEU A O 1
ATOM 1851 N N . PHE A 1 227 ? -0.573 -4.831 -12.016 1.00 91.31 227 PHE A N 1
ATOM 1852 C CA . PHE A 1 227 ? -1.417 -5.386 -13.071 1.00 91.31 227 PHE A CA 1
ATOM 1853 C C . PHE A 1 227 ? -2.092 -6.699 -12.665 1.00 91.31 227 PHE A C 1
ATOM 1855 O O . PHE A 1 227 ? -3.274 -6.911 -12.927 1.00 91.31 227 PHE A O 1
ATOM 1862 N N . LYS A 1 228 ? -1.334 -7.608 -12.037 1.00 89.69 228 LYS A N 1
ATOM 1863 C CA . LYS A 1 228 ? -1.827 -8.944 -11.691 1.00 89.69 228 LYS A CA 1
ATOM 1864 C C . LYS A 1 228 ? -2.858 -8.910 -10.570 1.00 89.69 228 LYS A C 1
ATOM 1866 O O . LYS A 1 228 ? -3.814 -9.677 -10.630 1.00 89.69 228 LYS A O 1
ATOM 1871 N N . HIS A 1 229 ? -2.615 -8.094 -9.549 1.00 87.25 229 HIS A N 1
ATOM 1872 C CA . HIS A 1 229 ? -3.424 -8.076 -8.332 1.00 87.25 229 HIS A CA 1
ATOM 1873 C C . HIS A 1 229 ? -4.425 -6.927 -8.284 1.00 87.25 229 HIS A C 1
ATOM 1875 O O . HIS A 1 229 ? -5.219 -6.891 -7.352 1.00 87.25 229 HIS A O 1
ATOM 1881 N N . LYS A 1 230 ? -4.356 -5.981 -9.230 1.00 89.94 230 LYS A N 1
ATOM 1882 C CA . LYS A 1 230 ? -5.242 -4.814 -9.325 1.00 89.94 230 LYS A CA 1
ATOM 1883 C C . LYS A 1 230 ? -5.442 -4.099 -7.982 1.00 89.94 230 LYS A C 1
ATOM 1885 O O . LYS A 1 230 ? -6.545 -3.718 -7.616 1.00 89.94 230 LYS A O 1
ATOM 1890 N N . THR A 1 231 ? -4.356 -3.948 -7.233 1.00 89.81 231 THR A N 1
ATOM 1891 C CA . THR A 1 231 ? -4.373 -3.452 -5.857 1.00 89.81 231 THR A CA 1
ATOM 1892 C C . THR A 1 231 ? -3.302 -2.411 -5.649 1.00 89.81 231 THR A C 1
ATOM 1894 O O . THR A 1 231 ? -2.168 -2.586 -6.094 1.00 89.81 231 THR A O 1
ATOM 1897 N N . ALA A 1 232 ? -3.660 -1.328 -4.964 1.00 92.44 232 ALA A N 1
ATOM 1898 C CA . ALA A 1 232 ? -2.729 -0.254 -4.664 1.00 92.44 232 ALA A CA 1
ATOM 1899 C C . ALA A 1 232 ? -1.518 -0.797 -3.880 1.00 92.44 232 ALA A C 1
ATOM 1901 O O . ALA A 1 232 ? -1.674 -1.555 -2.921 1.00 92.44 232 ALA A O 1
ATOM 1902 N N . LEU A 1 233 ? -0.304 -0.422 -4.297 1.00 91.56 233 LEU A N 1
ATOM 1903 C CA . LEU A 1 233 ? 0.941 -0.912 -3.693 1.00 91.56 233 LEU A CA 1
ATOM 1904 C C . LEU A 1 233 ? 1.526 0.155 -2.773 1.00 91.56 233 LEU A C 1
ATOM 1906 O O . LEU A 1 233 ? 1.824 1.259 -3.225 1.00 91.56 233 LEU A O 1
ATOM 1910 N N . THR A 1 234 ? 1.714 -0.159 -1.491 1.00 90.25 234 THR A N 1
ATOM 1911 C CA . THR A 1 234 ? 2.309 0.784 -0.533 1.00 90.25 234 THR A CA 1
ATOM 1912 C C . THR A 1 234 ? 3.820 0.858 -0.720 1.00 90.25 234 THR A C 1
ATOM 1914 O O . THR A 1 234 ? 4.512 -0.161 -0.661 1.00 90.25 234 THR A O 1
ATOM 1917 N N . THR A 1 235 ? 4.329 2.079 -0.879 1.00 87.25 235 THR A N 1
ATOM 1918 C CA . THR A 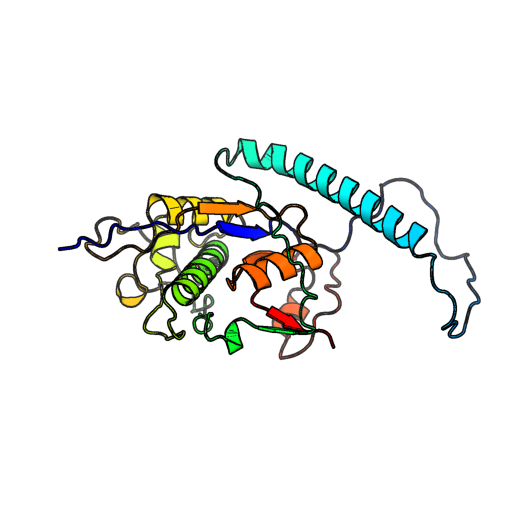1 235 ? 5.751 2.371 -1.063 1.00 87.25 235 THR A CA 1
ATOM 1919 C C . THR A 1 235 ? 6.214 3.532 -0.195 1.00 87.25 235 THR A C 1
ATOM 1921 O O . THR A 1 235 ? 5.409 4.343 0.263 1.00 87.25 235 THR A O 1
ATOM 1924 N N . VAL A 1 236 ? 7.528 3.632 -0.008 1.00 82.25 236 VAL A N 1
ATOM 1925 C CA . VAL A 1 236 ? 8.175 4.776 0.635 1.00 82.25 236 VAL A CA 1
ATOM 1926 C C . VAL A 1 236 ? 8.944 5.566 -0.416 1.00 82.25 236 VAL A C 1
ATOM 1928 O O . VAL A 1 236 ? 9.867 5.046 -1.040 1.00 82.25 236 VAL A O 1
ATOM 1931 N N . ILE A 1 237 ? 8.600 6.840 -0.572 1.00 80.75 237 ILE A N 1
ATOM 1932 C CA . ILE A 1 237 ? 9.369 7.786 -1.382 1.00 80.75 237 ILE A CA 1
ATOM 1933 C C . ILE A 1 237 ? 10.263 8.636 -0.481 1.00 80.75 237 ILE A C 1
ATOM 1935 O O . ILE A 1 237 ? 9.902 8.966 0.654 1.00 80.75 237 ILE A O 1
ATOM 1939 N N . SER A 1 238 ? 11.447 8.973 -0.986 1.00 80.62 238 SER A N 1
ATOM 1940 C CA . SER A 1 238 ? 12.364 9.916 -0.348 1.00 80.62 238 SER A CA 1
ATOM 1941 C C . SER A 1 238 ? 12.361 11.196 -1.166 1.00 80.62 238 SER A C 1
ATOM 1943 O O . SER A 1 238 ? 12.815 11.171 -2.297 1.00 80.62 238 SER A O 1
ATOM 1945 N N . VAL A 1 239 ? 11.837 12.267 -0.579 1.00 79.56 239 VAL A N 1
ATOM 1946 C CA . VAL A 1 239 ? 11.741 13.603 -1.167 1.00 79.56 239 VAL A CA 1
ATOM 1947 C C . VAL A 1 239 ? 12.954 14.419 -0.733 1.00 79.56 239 VAL A C 1
ATOM 1949 O O . VAL A 1 239 ? 13.205 14.575 0.468 1.00 79.56 239 VAL A O 1
ATOM 1952 N N . ARG A 1 240 ? 13.705 14.935 -1.698 1.00 77.81 240 ARG A N 1
ATOM 1953 C CA . ARG A 1 240 ? 14.927 15.722 -1.535 1.00 77.81 240 ARG A CA 1
ATOM 1954 C C . ARG A 1 240 ? 14.690 17.206 -1.777 1.00 77.81 240 ARG A C 1
ATOM 1956 O O . ARG A 1 240 ? 15.363 18.014 -1.149 1.00 77.81 240 ARG A O 1
ATOM 1963 N N . ASN A 1 241 ? 13.709 17.567 -2.596 1.00 78.12 241 ASN A N 1
ATOM 1964 C CA . ASN A 1 241 ? 13.259 18.935 -2.808 1.00 78.12 241 ASN A CA 1
ATOM 1965 C C . ASN A 1 241 ? 11.784 19.077 -2.404 1.00 78.12 241 ASN A C 1
ATOM 1967 O O . ASN A 1 241 ? 10.860 18.902 -3.198 1.00 78.12 241 ASN A O 1
ATOM 1971 N N . LEU A 1 242 ? 11.5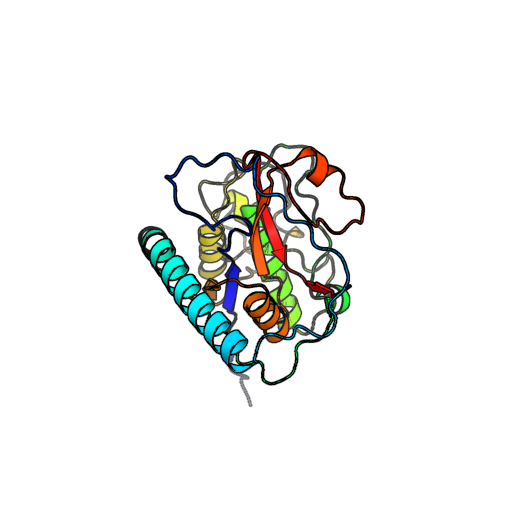45 19.389 -1.126 1.00 76.62 242 LEU A N 1
ATOM 1972 C CA . LEU A 1 242 ? 10.190 19.481 -0.581 1.00 76.62 242 LEU A CA 1
ATOM 1973 C C . LEU A 1 242 ? 9.398 20.667 -1.149 1.00 76.62 242 LEU A C 1
ATOM 1975 O O . LEU A 1 242 ? 8.171 20.605 -1.177 1.00 76.62 242 LEU A O 1
ATOM 1979 N N . THR A 1 243 ? 10.071 21.744 -1.559 1.00 78.00 243 THR A N 1
ATOM 1980 C CA . THR A 1 243 ? 9.415 22.923 -2.142 1.00 78.00 243 THR A CA 1
ATOM 1981 C C . THR A 1 243 ? 8.865 22.591 -3.520 1.00 78.00 243 THR A C 1
ATOM 1983 O O . THR A 1 243 ? 7.679 22.802 -3.746 1.00 78.00 243 THR A O 1
ATOM 1986 N N . ALA A 1 244 ? 9.687 21.990 -4.387 1.00 76.25 244 ALA A N 1
ATOM 1987 C CA . ALA A 1 244 ? 9.232 21.495 -5.682 1.00 76.25 244 ALA A CA 1
ATOM 1988 C C . ALA A 1 244 ? 8.100 20.479 -5.499 1.00 76.25 244 ALA A C 1
ATOM 1990 O O . ALA A 1 244 ? 7.041 20.634 -6.090 1.00 76.25 244 ALA A O 1
ATOM 1991 N N . PHE A 1 245 ? 8.263 19.522 -4.577 1.00 76.06 245 PHE A N 1
ATOM 1992 C CA . PHE A 1 245 ? 7.250 18.500 -4.308 1.00 76.06 245 PHE A CA 1
ATOM 1993 C C . PHE A 1 245 ? 5.884 19.053 -3.863 1.00 76.06 245 PHE A C 1
ATOM 1995 O O . PHE A 1 245 ? 4.857 18.428 -4.105 1.00 76.06 245 PHE A O 1
ATOM 2002 N N . LYS A 1 246 ? 5.847 20.201 -3.178 1.00 75.94 246 LYS A N 1
ATOM 2003 C CA . LYS A 1 246 ? 4.590 20.824 -2.729 1.00 75.94 246 LYS A CA 1
ATOM 2004 C C . LYS A 1 246 ? 3.842 21.565 -3.834 1.00 75.94 246 LYS A C 1
ATOM 2006 O O . LYS A 1 246 ? 2.644 21.756 -3.679 1.00 75.94 246 LYS A O 1
ATOM 2011 N N . ASN A 1 247 ? 4.544 21.982 -4.881 1.00 74.12 247 ASN A N 1
ATOM 2012 C CA . ASN A 1 247 ? 4.011 22.818 -5.956 1.00 74.12 247 ASN A CA 1
ATOM 2013 C C . ASN A 1 247 ? 3.750 22.000 -7.233 1.00 74.12 247 ASN A C 1
ATOM 2015 O O . ASN A 1 247 ? 3.744 22.549 -8.330 1.00 74.12 247 ASN A O 1
ATOM 2019 N N . ILE A 1 248 ? 3.627 20.676 -7.105 1.00 71.44 248 ILE A N 1
ATOM 2020 C CA . ILE A 1 248 ? 3.273 19.811 -8.229 1.00 71.44 248 ILE A CA 1
ATOM 2021 C C . ILE A 1 248 ? 1.774 19.891 -8.394 1.00 71.44 248 ILE A C 1
ATOM 2023 O O . ILE A 1 248 ? 1.033 19.301 -7.605 1.00 71.44 248 ILE A O 1
ATOM 2027 N N . ASP A 1 249 ? 1.365 20.595 -9.435 1.00 58.88 249 ASP A N 1
ATOM 2028 C CA . ASP A 1 249 ? -0.047 20.762 -9.725 1.00 58.88 249 ASP A CA 1
ATOM 2029 C C . ASP A 1 249 ? -0.524 19.662 -10.685 1.00 58.88 249 ASP A C 1
ATOM 2031 O O . ASP A 1 249 ? -1.508 19.005 -10.371 1.00 58.88 249 ASP A O 1
ATOM 2035 N N . ASP A 1 250 ? 0.221 19.356 -11.762 1.00 61.41 250 ASP A N 1
ATOM 2036 C CA . ASP A 1 250 ? -0.130 18.288 -12.726 1.00 61.41 250 ASP A CA 1
ATOM 2037 C C . ASP A 1 250 ? 1.071 17.704 -13.521 1.00 61.41 250 ASP A C 1
ATOM 2039 O O . ASP A 1 250 ? 0.889 16.945 -14.477 1.00 61.41 250 ASP A O 1
ATOM 2043 N N . GLU A 1 251 ? 2.319 18.028 -13.154 1.00 57.66 251 GLU A N 1
ATOM 2044 C CA . GLU A 1 251 ? 3.511 17.606 -13.910 1.00 57.66 251 GLU A CA 1
ATOM 2045 C C . GLU A 1 251 ? 4.089 16.248 -13.483 1.00 57.66 251 GLU A C 1
ATOM 2047 O O . GLU A 1 251 ? 4.074 15.845 -12.315 1.00 57.66 251 GLU A O 1
ATOM 2052 N N . ILE A 1 252 ? 4.677 15.552 -14.460 1.00 59.94 252 ILE A N 1
ATOM 2053 C CA . ILE A 1 252 ? 5.549 14.403 -14.215 1.00 59.94 252 ILE A CA 1
ATOM 2054 C C . ILE A 1 252 ? 6.805 14.919 -13.519 1.00 59.94 252 ILE A C 1
ATOM 2056 O O . ILE A 1 252 ? 7.586 15.673 -14.095 1.00 59.94 252 ILE A O 1
ATOM 2060 N N . LEU A 1 253 ? 7.040 14.466 -12.290 1.00 61.75 253 LEU A N 1
ATOM 2061 C CA . LEU A 1 253 ? 8.336 14.646 -11.650 1.00 61.75 253 LEU A CA 1
ATOM 2062 C C . LEU A 1 253 ? 9.372 13.770 -12.350 1.00 61.75 253 LEU A C 1
ATOM 2064 O O . LEU A 1 253 ? 9.465 12.571 -12.072 1.00 61.75 253 LEU A O 1
ATOM 2068 N N . TYR A 1 254 ? 10.155 14.373 -13.238 1.00 54.72 254 TYR A N 1
ATOM 2069 C CA . TYR A 1 254 ? 11.258 13.679 -13.889 1.00 54.72 254 TYR A CA 1
ATOM 2070 C C . TYR A 1 254 ? 12.388 13.400 -12.896 1.00 54.72 254 TYR A C 1
ATOM 2072 O O . TYR A 1 254 ? 12.826 12.251 -12.800 1.00 54.72 254 TYR A O 1
ATOM 2080 N N . GLU A 1 255 ? 12.809 14.398 -12.107 1.00 61.22 255 GLU A N 1
ATOM 2081 C CA . GLU A 1 255 ? 13.905 14.256 -11.141 1.00 61.22 255 GLU A CA 1
ATOM 2082 C C . GLU A 1 255 ? 13.691 15.077 -9.859 1.00 61.22 255 GLU A C 1
ATOM 2084 O O . GLU A 1 255 ? 13.214 16.209 -9.871 1.00 61.22 255 GLU A O 1
ATOM 2089 N N . ASP A 1 256 ? 14.033 14.468 -8.722 1.00 64.19 256 ASP A N 1
ATOM 2090 C CA . ASP A 1 256 ? 13.996 15.088 -7.395 1.00 64.19 256 ASP A CA 1
ATOM 2091 C C . ASP A 1 256 ? 15.405 15.569 -7.027 1.00 64.19 256 ASP A C 1
ATOM 2093 O O . ASP A 1 256 ? 16.173 14.893 -6.329 1.00 64.19 256 ASP A O 1
ATOM 2097 N N . GLU A 1 257 ? 15.764 16.727 -7.577 1.00 65.81 257 GLU A N 1
ATOM 2098 C CA . GLU A 1 257 ? 17.072 17.353 -7.413 1.00 65.81 257 GLU A CA 1
ATOM 2099 C C . GLU A 1 257 ? 17.165 18.063 -6.059 1.00 65.81 257 GLU A C 1
ATOM 2101 O O . GLU A 1 257 ? 16.823 19.236 -5.891 1.00 65.81 257 GLU A O 1
ATOM 2106 N N . GLY A 1 258 ? 17.624 17.326 -5.052 1.00 70.50 258 GLY A N 1
ATOM 2107 C CA . GLY A 1 258 ? 18.022 17.900 -3.774 1.00 70.50 258 GLY A CA 1
ATOM 2108 C C . GLY A 1 258 ? 19.286 17.237 -3.222 1.00 70.50 258 GLY A C 1
ATOM 2109 O O . GLY A 1 2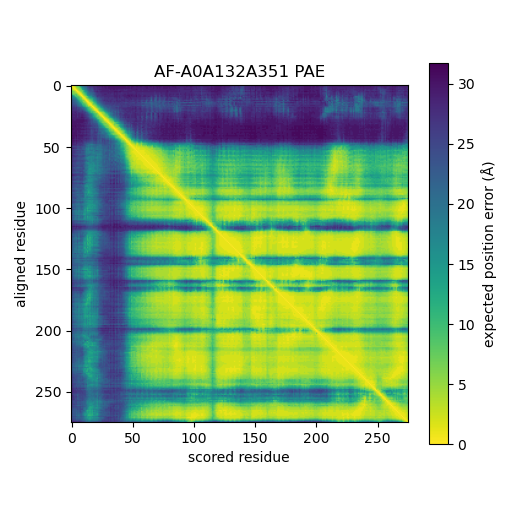58 ? 19.524 16.046 -3.461 1.00 70.50 258 GLY A O 1
ATOM 2110 N N . PRO A 1 259 ? 20.104 17.979 -2.454 1.00 75.12 259 PRO A N 1
ATOM 2111 C CA . PRO A 1 259 ? 21.394 17.488 -1.965 1.00 75.12 259 PRO A CA 1
ATOM 2112 C C . PRO A 1 259 ? 21.245 16.391 -0.903 1.00 75.12 259 PRO A C 1
ATOM 2114 O O . PRO A 1 259 ? 22.155 15.598 -0.681 1.00 75.12 259 PRO A O 1
ATOM 2117 N N . SER A 1 260 ? 20.095 16.325 -0.231 1.00 77.56 260 SER A N 1
ATOM 2118 C CA . SER A 1 260 ? 19.821 15.356 0.826 1.00 77.56 260 SER A CA 1
ATOM 2119 C C . SER A 1 260 ? 18.329 15.052 0.920 1.00 77.56 260 SER A C 1
ATOM 2121 O O . SER A 1 260 ? 17.488 15.808 0.441 1.00 77.56 260 SER A O 1
ATOM 2123 N N . VAL A 1 261 ? 17.982 13.921 1.538 1.00 76.75 261 VAL A N 1
ATOM 2124 C CA . VAL A 1 261 ? 16.581 13.554 1.779 1.00 76.75 261 VAL A CA 1
ATOM 2125 C C . VAL A 1 261 ? 15.995 14.474 2.849 1.00 76.75 261 VAL A C 1
ATOM 2127 O O . VAL A 1 261 ? 16.327 14.354 4.026 1.00 76.75 261 VAL A O 1
ATOM 2130 N N . GLN A 1 262 ? 15.082 15.354 2.446 1.00 76.19 262 GLN A N 1
ATOM 2131 C CA . GLN A 1 262 ? 14.385 16.287 3.332 1.00 76.19 262 GLN A CA 1
ATOM 2132 C C . GLN A 1 262 ? 13.190 15.630 4.027 1.00 76.19 262 GLN A C 1
ATOM 2134 O O . GLN A 1 262 ? 12.869 15.944 5.176 1.00 76.19 262 GLN A O 1
ATOM 2139 N N . ARG A 1 263 ? 12.501 14.710 3.342 1.00 77.25 263 ARG A N 1
ATOM 2140 C CA . ARG A 1 263 ? 11.328 14.027 3.892 1.00 77.25 263 ARG A CA 1
ATOM 2141 C C . ARG A 1 263 ? 11.175 12.637 3.306 1.00 77.25 263 ARG A C 1
ATOM 2143 O O . ARG A 1 263 ? 11.436 12.415 2.135 1.00 77.25 263 ARG A O 1
ATOM 2150 N N . ARG A 1 264 ? 10.683 11.695 4.107 1.00 79.50 264 ARG A N 1
ATOM 2151 C CA . ARG A 1 264 ? 10.190 10.415 3.596 1.00 79.50 264 ARG A CA 1
ATOM 2152 C C . ARG A 1 264 ? 8.687 10.333 3.780 1.00 79.50 264 ARG A C 1
ATOM 2154 O O . ARG A 1 264 ? 8.167 10.757 4.815 1.00 79.50 264 ARG A O 1
ATOM 2161 N N . LEU A 1 265 ? 8.004 9.814 2.772 1.00 80.12 265 LEU A N 1
ATOM 2162 C CA . LEU A 1 265 ? 6.554 9.701 2.747 1.00 80.12 265 LEU A CA 1
ATOM 2163 C C . LEU A 1 265 ? 6.165 8.290 2.346 1.00 80.12 265 LEU A C 1
ATOM 2165 O O . LEU A 1 265 ? 6.787 7.685 1.478 1.00 80.12 265 LEU A O 1
ATOM 2169 N N . VAL A 1 266 ? 5.115 7.790 2.980 1.00 84.88 266 VAL A N 1
ATOM 2170 C CA . VAL A 1 266 ? 4.444 6.573 2.551 1.00 84.88 266 VAL A CA 1
ATOM 2171 C C . VAL A 1 266 ? 3.338 6.982 1.591 1.00 84.88 266 VAL A C 1
ATOM 2173 O O . VAL A 1 266 ? 2.507 7.823 1.935 1.00 84.88 266 VAL A O 1
ATOM 2176 N N . VAL A 1 267 ? 3.357 6.405 0.397 1.00 87.44 267 VAL A N 1
ATOM 2177 C CA . VAL A 1 267 ? 2.388 6.658 -0.673 1.00 87.44 267 VAL A CA 1
ATOM 2178 C C . VAL A 1 267 ? 1.952 5.334 -1.292 1.00 87.44 267 VAL A C 1
ATOM 2180 O O . VAL A 1 267 ? 2.496 4.273 -0.971 1.00 87.44 267 VAL A O 1
ATOM 2183 N N . ASN A 1 268 ? 0.971 5.385 -2.188 1.00 90.44 268 ASN A N 1
ATOM 2184 C CA . ASN A 1 268 ? 0.488 4.214 -2.901 1.00 90.44 268 ASN A CA 1
ATOM 2185 C C . ASN A 1 268 ? 0.685 4.386 -4.403 1.00 90.44 268 ASN A C 1
ATOM 2187 O O . ASN A 1 268 ? 0.275 5.390 -4.978 1.00 90.44 268 ASN A O 1
ATOM 2191 N N . ILE A 1 269 ? 1.274 3.380 -5.042 1.00 92.62 269 ILE A N 1
ATOM 2192 C CA . ILE A 1 269 ? 1.320 3.286 -6.498 1.00 92.62 269 ILE A CA 1
ATOM 2193 C C . ILE A 1 269 ? -0.022 2.715 -6.954 1.00 92.62 269 ILE A C 1
ATOM 2195 O O . ILE A 1 269 ? -0.382 1.598 -6.573 1.00 92.62 269 ILE A O 1
ATOM 2199 N N . VAL A 1 270 ? -0.754 3.490 -7.755 1.00 93.12 270 VAL A N 1
ATOM 2200 C CA . VAL A 1 270 ? -2.099 3.142 -8.253 1.00 93.12 270 VAL A CA 1
ATOM 2201 C C . VAL A 1 270 ? -2.173 3.024 -9.773 1.00 93.12 270 VAL A C 1
ATOM 2203 O O . VAL A 1 270 ? -3.201 2.624 -10.307 1.00 93.12 270 VAL A O 1
ATOM 2206 N N . GLY A 1 271 ? -1.089 3.325 -10.483 1.00 92.25 271 GLY A N 1
ATOM 2207 C CA . GLY A 1 271 ? -1.060 3.214 -11.931 1.00 92.25 271 GLY A CA 1
ATOM 2208 C C . GLY A 1 271 ? 0.295 3.537 -12.537 1.00 92.25 271 GLY A C 1
ATOM 2209 O O . GLY A 1 271 ? 1.257 3.836 -11.829 1.00 92.25 271 GLY A O 1
ATOM 2210 N N . TRP A 1 272 ? 0.352 3.461 -13.860 1.00 90.31 272 TRP A N 1
ATOM 2211 C CA . TRP A 1 272 ? 1.418 4.017 -14.683 1.00 90.31 272 TRP A CA 1
ATOM 2212 C C . TRP A 1 272 ? 0.855 4.479 -16.024 1.00 90.31 272 TRP A C 1
ATOM 2214 O O . TRP A 1 272 ? -0.189 4.010 -16.481 1.00 90.31 272 TRP A O 1
ATOM 2224 N N . ARG A 1 273 ? 1.618 5.336 -16.689 1.00 85.94 273 ARG A N 1
ATOM 2225 C CA . ARG A 1 273 ? 1.439 5.717 -18.083 1.00 85.94 273 ARG A CA 1
ATOM 2226 C C . ARG A 1 273 ? 2.814 5.730 -18.747 1.00 85.94 273 ARG A C 1
ATOM 2228 O O . ARG A 1 273 ? 3.826 5.837 -18.056 1.00 85.94 273 ARG A O 1
ATOM 2235 N N . HIS A 1 274 ? 2.842 5.483 -20.047 1.00 75.81 274 HIS A N 1
ATOM 2236 C CA . HIS A 1 274 ? 3.983 5.796 -20.890 1.00 75.81 274 HIS A CA 1
ATOM 2237 C C . HIS A 1 274 ? 3.554 6.998 -21.713 1.00 75.81 274 HIS A C 1
ATOM 2239 O O . HIS A 1 274 ? 2.503 6.931 -22.361 1.00 75.81 274 HIS A O 1
ATOM 2245 N N . ASP A 1 275 ? 4.314 8.072 -21.609 1.00 57.16 275 ASP A N 1
ATOM 2246 C CA . ASP A 1 275 ? 4.177 9.234 -22.477 1.00 57.16 275 ASP A CA 1
ATOM 2247 C C . ASP A 1 275 ? 5.037 9.021 -23.727 1.00 57.16 275 ASP A C 1
ATOM 2249 O O . ASP A 1 275 ? 6.028 8.243 -23.631 1.00 57.16 275 ASP A O 1
#

Secondary structure (DSSP, 8-state):
-----------EEEEEEEEE-------S-----TTS------S--TT-PPPHHHHHHHHHHHHHHHHHHHHHHHHHHHHH-TT--BPPPP---SPPPS-EESTTTT-SPPPP-S-SSS----HHHHHHHHHHHHHHHHHTT----TTS-B-HHHHHHHS-S-TTT--S--HHHHHHHHHT-B-BGGGS---SS---------SPPB--SEEEE-SS--HHHHHHHHHHH--PEEEEEEES-HHHHHT-SS--------SS--EEEEEEE-EE---

Radius of gyration: 21.57 Å; Cα contacts (8 Å, |Δi|>4): 402; chains: 1; bounding box: 68×51×60 Å

Nearest PDB structures (foldseek):
  5jt8-assembly1_A  TM=7.894E-01  e=2.197E-09  Blomia tropicalis
  3ioq-assembly1_A  TM=8.367E-01  e=4.342E-08  Vasconcellea cundinamarcensis
  8jcs-assembly1_A  TM=8.506E-01  e=9.303E-08  Calotropis
  1yal-assembly1_A-2  TM=8.304E-01  e=1.546E-07  Carica papaya
  4qrg-assembly2_B  TM=6.382E-01  e=3.312E-07  Carica papaya

Foldseek 3Di:
DDPPDDDDDDDAAAEAPDAPDDDPDDDDDDDDDPPPDPPPDDDDDPPDDDDPVVVVVVVVVVQVVLLVVLVVVVVVVCVVVVQAAADDQDDDPDDQDQKDFLVVLQLFADDDPLPPPAQFQLLLLVQVQRQLSSLVCLVVVHHHDLVRAWDSLLLLQPQDDQRRVYDNPNSSVLVCQAPPATAGCVQPPDDSGHDHHPSPDPGDGRHDNYYHYYGPPDPVSVSSCCVVSVTWHKYKYFAQDVPVVVPCPDDDCPDRDHPDRPDIGIDTDRMDHRD

InterPro domains:
  IPR000668 Peptidase C1A, papain C-terminal [PF00112] (96-273)
  IPR000668 Peptidase C1A, papain C-terminal [SM00645] (96-270)
  IPR013128 Peptidase C1A [PTHR12411] (72-272)
  IPR038765 Papain-like cysteine peptidase superfamily [SSF54001] (76-273)

Sequence (275 aa):
MERKQFNSLLYQLILSVAIITRGYFSSDDENVSLSDLDWIGEPDDTDFKLPDSFIRKFKQDLMRDLNKKCRNHFSIIKLIHPGLQFCKVPKVYQALPTWFDLRNLELVTPTRDNSTEKQCKASWAFGPIASLESAWLESHDRIASDAFSLSAQNLIDCAGYQGCNGGVDVIEAFNYLQEKGVVKEENYKYKGKKQRCRWRLFYRRYKIKSYCAICPATVETIKKFLFKHKTALTTVISVRNLTAFKNIDDEILYEDEGPSVQRRLVVNIVGWRHD